Protein AF-0000000078242959 (afdb_homodimer)

Organism: Caenorhabditis remanei (NCBI:txid31234)

InterPro domains:
  IPR004942 Roadblock/LAMTOR2 domain [PF03259] (4-92)
  IPR004942 Roadblock/LAMTOR2 domain [SM00960] (4-92)
  IPR016561 Dynein light chain roadblock-type 1/2 [PIRSF009998] (2-94)

Nearest PDB structures (foldseek):
  8j07-assembly1_q5  TM=9.294E-01  e=7.073E-11  Homo sapiens
  3l9k-assembly5_A  TM=9.327E-01  e=2.445E-10  Drosophila melanogaster
  3l7h-assembly1_A  TM=9.507E-01  e=4.545E-10  Drosophila melanogaster
  1y4o-assembly1_B  TM=8.681E-01  e=9.457E-10  Mus musculus
  2hz5-assembly2_B  TM=9.346E-01  e=8.522E-09  Homo sapiens

Sequence (190 aa):
MSDFEETIRRLQSEKGVVGIIVVDSAGRVIHSTIDSDATQSHTAFLQQLCEKTKTSIRELDSSNDLTFLRLRTKKNEIMIAPDKDHVIMVIKDLSMSDFEETIRRLQSEKGVVGIIVVDSAGRVIHSTIDSDATQSHTAFLQQLCEKTKTSIRELDSSNDLTFLRLRTKKNEIMIAPDKDHVIMVIKDLS

Solvent-accessible surface area (backbone atoms only — not comparable to full-atom values): 10123 Å² total; per-residue (Å²): 126,51,74,65,53,51,51,50,51,54,52,57,69,37,86,47,43,69,34,42,37,30,24,36,77,86,66,49,77,77,44,63,70,53,56,70,68,62,46,55,67,49,44,59,57,51,50,50,52,50,50,51,52,39,51,52,43,28,72,76,34,75,89,42,44,61,52,35,38,37,41,30,38,78,56,36,33,38,38,37,36,61,40,102,64,30,35,42,35,39,34,25,48,68,118,127,52,75,65,54,50,50,51,51,55,53,56,68,38,86,47,42,71,33,43,38,30,25,36,76,86,68,48,77,77,43,64,70,52,56,67,67,61,47,55,67,49,44,59,57,51,50,50,51,51,52,53,52,39,50,52,43,27,71,77,34,75,89,43,43,63,51,36,38,36,41,30,39,77,55,34,34,39,37,37,36,62,43,99,62,29,33,41,37,40,34,26,48,66,120

pLDDT: mean 93.48, std 4.85, range [61.94, 97.88]

Secondary structure (DSSP, 8-state):
--HHHHHHHHHHHSTTEEEEEEEETTS-EEEESS-HHHHHHHHHHHHHHHHHHHHHHHHH-TT--EEEEEEEESSEEEEEEEETTEEEEEEEE--/--HHHHHHHHHHHSTTEEEEEEEETTS-EEEESS-HHHHHHHHHHHHHHHHHHHHHHHHH-TT--EEEEEEEESSEEEEEEEETTEEEEEEEE--

Radius of gyration: 17.24 Å; Cα contacts (8 Å, |Δi|>4): 331; chains: 2; bounding box: 28×46×46 Å

Foldseek 3Di:
DDPVVVVVVVLCPDAQWDKKWKAWPVQHTPDIPDDPVVRVVCRPVVSVVQVVVQVVQCVVPVPDGDAKDWDDDPFWIWIWGDDPTMIMIIIGGPD/DDPVVVVVVVLCPDAQWDKKWKAWPVQHTPDIPDDPVVRVVPRPVVSVVQVVVQVVQCVVPVPDGDAKDWDDDPFWIWIWGDDPTMIMIIIGGPD

Structure (mmCIF, N/CA/C/O backbone):
data_AF-0000000078242959-model_v1
#
loop_
_entity.id
_entity.type
_entity.pdbx_description
1 polymer 'Roadblock/LAMTOR2 domain-containing protein'
#
loop_
_atom_site.group_PDB
_atom_site.id
_atom_site.type_symbol
_atom_site.label_atom_id
_atom_site.label_alt_id
_atom_site.label_comp_id
_atom_site.label_asym_id
_atom_site.label_entity_id
_atom_site.label_seq_id
_atom_site.pdbx_PDB_ins_code
_atom_site.Cartn_x
_atom_site.Cartn_y
_atom_site.Cartn_z
_atom_site.occupancy
_atom_site.B_iso_or_equiv
_atom_site.auth_seq_id
_atom_site.auth_comp_id
_atom_site.auth_asym_id
_atom_site.auth_atom_id
_atom_site.pdbx_PDB_model_num
ATOM 1 N N . MET A 1 1 ? 10.078 -18.031 -25.438 1 62.94 1 MET A N 1
ATOM 2 C CA . MET A 1 1 ? 9.594 -17.562 -24.141 1 62.94 1 MET A CA 1
ATOM 3 C C . MET A 1 1 ? 9.039 -16.141 -24.25 1 62.94 1 MET A C 1
ATOM 5 O O . MET A 1 1 ? 9.672 -15.273 -24.844 1 62.94 1 MET A O 1
ATOM 9 N N . SER A 1 2 ? 7.887 -15.984 -24 1 84.56 2 SER A N 1
ATOM 10 C CA . SER A 1 2 ? 7.246 -14.68 -24.156 1 84.56 2 SER A CA 1
ATOM 11 C C . SER A 1 2 ? 7.832 -13.656 -23.188 1 84.56 2 SER A C 1
ATOM 13 O O . SER A 1 2 ? 8.516 -14.016 -22.219 1 84.56 2 SER A O 1
ATOM 15 N N . ASP A 1 3 ? 7.777 -12.461 -23.672 1 87.94 3 ASP A N 1
ATOM 16 C CA . ASP A 1 3 ? 8.211 -11.359 -22.828 1 87.94 3 ASP A CA 1
ATOM 17 C C . ASP A 1 3 ? 7.637 -11.484 -21.422 1 87.94 3 ASP A C 1
ATOM 19 O O . ASP A 1 3 ? 8.305 -11.172 -20.438 1 87.94 3 ASP A O 1
ATOM 23 N N . PHE A 1 4 ? 6.496 -12.109 -21.359 1 85.38 4 PHE A N 1
ATOM 24 C CA . PHE A 1 4 ? 5.82 -12.312 -20.094 1 85.38 4 PHE A 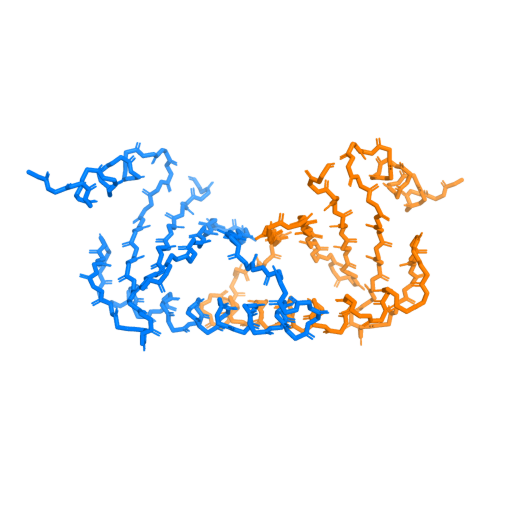CA 1
ATOM 25 C C . PHE A 1 4 ? 6.551 -13.344 -19.234 1 85.38 4 PHE A C 1
ATOM 27 O O . PHE A 1 4 ? 6.832 -13.102 -18.062 1 85.38 4 PHE A O 1
ATOM 34 N N . GLU A 1 5 ? 6.965 -14.422 -19.828 1 89.44 5 GLU A N 1
ATOM 35 C CA . GLU A 1 5 ? 7.664 -15.5 -19.125 1 89.44 5 GLU A CA 1
ATOM 36 C C . GLU A 1 5 ? 9.023 -15.031 -18.625 1 89.44 5 GLU A C 1
ATOM 38 O O . GLU A 1 5 ? 9.453 -15.406 -17.531 1 89.44 5 GLU A O 1
ATOM 43 N N . GLU A 1 6 ? 9.578 -14.211 -19.453 1 90.69 6 GLU A N 1
ATOM 44 C CA . GLU A 1 6 ? 10.898 -13.703 -19.062 1 90.69 6 GLU A CA 1
ATOM 45 C C . GLU A 1 6 ? 10.805 -12.781 -17.859 1 90.69 6 GLU A C 1
ATOM 47 O O . GLU A 1 6 ? 11.648 -12.844 -16.953 1 90.69 6 GLU A O 1
ATOM 52 N N . THR A 1 7 ? 9.773 -11.984 -17.891 1 89.81 7 THR A N 1
ATOM 53 C CA . THR A 1 7 ? 9.562 -11.086 -16.766 1 89.81 7 THR A CA 1
ATOM 54 C C . THR A 1 7 ? 9.305 -11.883 -15.484 1 89.81 7 THR A C 1
ATOM 56 O O . THR A 1 7 ? 9.875 -11.578 -14.43 1 89.81 7 THR A O 1
ATOM 59 N N . ILE A 1 8 ? 8.57 -12.906 -15.555 1 92.38 8 ILE A N 1
ATOM 60 C CA . ILE A 1 8 ? 8.242 -13.734 -14.398 1 92.38 8 ILE A CA 1
ATOM 61 C C . ILE A 1 8 ? 9.508 -14.422 -13.883 1 92.38 8 ILE A C 1
ATOM 63 O O . ILE A 1 8 ? 9.742 -14.477 -12.672 1 92.38 8 ILE A O 1
ATOM 67 N N . ARG A 1 9 ? 10.258 -14.883 -14.883 1 92.56 9 ARG A N 1
ATOM 68 C CA . ARG A 1 9 ? 11.492 -15.562 -14.508 1 92.56 9 ARG A CA 1
ATOM 69 C C . ARG A 1 9 ? 12.438 -14.617 -13.781 1 92.56 9 ARG A C 1
ATOM 71 O O . ARG A 1 9 ? 13.062 -15 -12.781 1 92.56 9 ARG A O 1
ATOM 78 N N . ARG A 1 10 ? 12.477 -13.445 -14.305 1 94.31 10 ARG A N 1
ATOM 79 C CA . ARG A 1 10 ? 13.32 -12.438 -13.68 1 94.31 10 ARG A CA 1
ATOM 80 C C . ARG A 1 10 ? 12.859 -12.141 -12.258 1 94.31 10 ARG A C 1
ATOM 82 O O . ARG A 1 10 ? 13.672 -12.078 -11.328 1 94.31 10 ARG A O 1
ATOM 89 N N . LEU A 1 11 ? 11.57 -12.016 -12.102 1 94.38 11 LEU A N 1
ATOM 90 C CA . LEU A 1 11 ? 11.008 -11.711 -10.789 1 94.38 11 LEU A CA 1
ATOM 91 C C . LEU A 1 11 ? 11.227 -12.875 -9.82 1 94.38 11 LEU A C 1
ATOM 93 O O . LEU A 1 11 ? 11.516 -12.656 -8.641 1 94.38 11 LEU A O 1
ATOM 97 N N . GLN A 1 12 ? 11.141 -14.055 -10.344 1 93.94 12 GLN A N 1
ATOM 98 C CA . GLN A 1 12 ? 11.305 -15.25 -9.523 1 93.94 12 GLN A CA 1
ATOM 99 C C . GLN A 1 12 ? 12.742 -15.383 -9.031 1 93.94 12 GLN A C 1
ATOM 101 O O . GLN A 1 12 ? 13 -16.031 -8.016 1 93.94 12 GLN A O 1
ATOM 106 N N . SER A 1 13 ? 13.641 -14.812 -9.797 1 94.94 13 SER A N 1
ATOM 107 C CA . SER A 1 13 ? 15.055 -14.945 -9.461 1 94.94 13 SER A CA 1
ATOM 108 C C . SER A 1 13 ? 15.469 -13.938 -8.398 1 94.94 13 SER A C 1
ATOM 110 O O . SER A 1 13 ? 16.531 -14.062 -7.801 1 94.94 13 SER A O 1
ATOM 112 N N . GLU A 1 14 ? 14.523 -12.992 -8.172 1 94.5 14 GLU A N 1
ATOM 113 C CA . GLU A 1 14 ? 14.812 -11.984 -7.156 1 94.5 14 GLU A CA 1
ATOM 114 C C . GLU A 1 14 ? 14.859 -12.609 -5.766 1 94.5 14 GLU A C 1
ATOM 116 O O . GLU A 1 14 ? 14.047 -13.484 -5.441 1 94.5 14 GLU A O 1
ATOM 121 N N . LYS A 1 15 ? 15.789 -12.148 -5 1 93.56 15 LYS A N 1
ATOM 122 C CA . LYS A 1 15 ? 15.969 -12.656 -3.639 1 93.56 15 LYS A CA 1
ATOM 123 C C . LYS A 1 15 ? 14.703 -12.445 -2.811 1 93.56 15 LYS A C 1
ATOM 125 O O . LYS A 1 15 ? 14.125 -11.359 -2.812 1 93.56 15 LYS A O 1
ATOM 130 N N . GLY A 1 16 ? 14.312 -13.555 -2.156 1 95.81 16 GLY A N 1
ATOM 131 C CA . GLY A 1 16 ? 13.227 -13.461 -1.196 1 95.81 16 GLY A CA 1
ATOM 132 C C . GLY A 1 16 ? 11.859 -13.664 -1.824 1 95.81 16 GLY A C 1
ATOM 133 O O . GLY A 1 16 ? 10.852 -13.781 -1.117 1 95.81 16 GLY A O 1
ATOM 134 N N . VAL A 1 17 ? 11.82 -13.727 -3.148 1 96.94 17 VAL A N 1
ATOM 135 C CA . VAL A 1 17 ? 10.547 -13.914 -3.83 1 96.94 17 VAL A CA 1
ATOM 136 C C . VAL A 1 17 ? 10.07 -15.359 -3.648 1 96.94 17 VAL A C 1
ATOM 138 O O . VAL A 1 17 ? 10.789 -16.297 -3.984 1 96.94 17 VAL A O 1
ATOM 141 N N . VAL A 1 18 ? 8.797 -15.461 -3.156 1 95.31 18 VAL A N 1
ATOM 142 C CA . VAL A 1 18 ? 8.281 -16.812 -2.91 1 95.31 18 VAL A CA 1
ATOM 143 C C . VAL A 1 18 ? 7.027 -17.047 -3.744 1 95.31 18 VAL A C 1
ATOM 145 O O . VAL A 1 18 ? 6.508 -18.156 -3.795 1 95.31 18 VAL A O 1
ATOM 148 N N . GLY A 1 19 ? 6.539 -16 -4.375 1 96.56 19 GLY A N 1
ATOM 149 C CA . GLY A 1 19 ? 5.324 -16.188 -5.156 1 96.56 19 GLY A CA 1
ATOM 150 C C . GLY A 1 19 ? 5.031 -15.016 -6.082 1 96.56 19 GLY A C 1
ATOM 151 O O . GLY A 1 19 ? 5.285 -13.859 -5.738 1 96.56 19 GLY A O 1
ATOM 152 N N . ILE A 1 20 ? 4.527 -15.328 -7.223 1 97.69 20 ILE A N 1
ATOM 153 C CA . ILE A 1 20 ? 4.07 -14.359 -8.219 1 97.69 20 ILE A CA 1
ATOM 154 C C . ILE A 1 20 ? 2.662 -14.719 -8.68 1 97.69 20 ILE A C 1
ATOM 156 O O . ILE A 1 20 ? 2.395 -15.867 -9.039 1 97.69 20 ILE A O 1
ATOM 160 N N . ILE A 1 21 ? 1.791 -13.789 -8.633 1 97.31 21 ILE A N 1
ATOM 161 C CA . ILE A 1 21 ? 0.423 -13.961 -9.109 1 97.31 21 ILE A CA 1
ATOM 162 C C . ILE A 1 21 ? 0.083 -12.867 -10.117 1 97.31 21 ILE A C 1
ATOM 164 O O . ILE A 1 21 ? 0.386 -11.695 -9.891 1 97.31 21 ILE A O 1
ATOM 168 N N . VAL A 1 22 ? -0.48 -13.289 -11.203 1 96.62 22 VAL A N 1
ATOM 169 C CA . VAL A 1 22 ? -0.961 -12.344 -12.203 1 96.62 22 VAL A CA 1
ATOM 170 C C . VAL A 1 22 ? -2.467 -12.516 -12.398 1 96.62 22 VAL A C 1
ATOM 172 O O . VAL A 1 22 ? -2.947 -13.625 -12.648 1 96.62 22 VAL A O 1
ATOM 175 N N . VAL A 1 23 ? -3.15 -11.422 -12.227 1 96.06 23 VAL A N 1
ATOM 176 C CA . VAL A 1 23 ? -4.602 -11.453 -12.383 1 96.06 23 VAL A CA 1
ATOM 177 C C . VAL A 1 23 ? -5.023 -10.469 -13.469 1 96.06 23 VAL A C 1
ATOM 179 O O . VAL A 1 23 ? -4.336 -9.477 -13.719 1 96.06 23 VAL A O 1
ATOM 182 N N . ASP A 1 24 ? -6.07 -10.773 -14.094 1 94.19 24 ASP A N 1
ATOM 183 C CA . ASP A 1 24 ? -6.582 -9.844 -15.102 1 94.19 24 ASP A CA 1
ATOM 184 C C . ASP A 1 24 ? -7.465 -8.773 -14.461 1 94.19 24 ASP A C 1
ATOM 186 O O . ASP A 1 24 ? -7.59 -8.719 -13.234 1 94.19 24 ASP A O 1
ATOM 190 N N . SER A 1 25 ? -8.031 -7.898 -15.281 1 88.38 25 SER A N 1
ATOM 191 C CA . SER A 1 25 ? -8.805 -6.754 -14.805 1 88.38 25 SER A CA 1
ATOM 192 C C . SER A 1 25 ? -10.07 -7.199 -14.086 1 88.38 25 SER A C 1
ATOM 194 O O . SER A 1 25 ? -10.633 -6.457 -13.281 1 88.38 25 SER A O 1
ATOM 196 N N . ALA A 1 26 ? -10.477 -8.438 -14.328 1 87.88 26 ALA A N 1
ATOM 197 C CA . ALA A 1 26 ? -11.688 -8.961 -13.703 1 87.88 26 ALA A CA 1
ATOM 198 C C . ALA A 1 26 ? -11.359 -9.703 -12.414 1 87.88 26 ALA A C 1
ATOM 200 O O . ALA A 1 26 ? -12.266 -10.172 -11.711 1 87.88 26 ALA A O 1
ATOM 201 N N . GLY A 1 27 ? -10.094 -9.852 -12.109 1 88.88 27 GLY A N 1
ATOM 202 C CA . GLY A 1 27 ? -9.68 -10.539 -10.891 1 88.88 27 GLY A CA 1
ATOM 203 C C . GLY A 1 27 ? -9.438 -12.023 -11.094 1 88.88 27 GLY A C 1
ATOM 204 O O . GLY A 1 27 ? -9.211 -12.758 -10.125 1 88.88 27 GLY A O 1
ATOM 205 N N . ARG A 1 28 ? -9.43 -12.492 -12.367 1 94.5 28 ARG A N 1
ATOM 206 C CA . ARG A 1 28 ? -9.148 -13.898 -12.641 1 94.5 28 ARG A CA 1
ATOM 207 C C . ARG A 1 28 ? -7.648 -14.164 -12.695 1 94.5 28 ARG A C 1
ATOM 209 O O . ARG A 1 28 ? -6.906 -13.406 -13.328 1 94.5 28 ARG A O 1
ATOM 216 N N . VAL A 1 29 ? -7.289 -15.203 -12.102 1 96.19 29 VAL A N 1
ATOM 217 C CA . VAL A 1 29 ? -5.871 -15.547 -12.062 1 96.19 29 VAL A CA 1
ATOM 218 C C . VAL A 1 29 ? -5.422 -16.078 -13.422 1 96.19 29 VAL A C 1
ATOM 220 O O . VAL A 1 29 ? -5.988 -17.047 -13.93 1 96.19 29 VAL A O 1
ATOM 223 N N . ILE A 1 30 ? -4.422 -15.461 -13.953 1 94.69 30 ILE A N 1
ATOM 224 C CA . ILE A 1 30 ? -3.854 -15.836 -15.242 1 94.69 30 ILE A CA 1
ATOM 225 C C . ILE A 1 30 ? -2.613 -16.703 -15.023 1 94.69 30 ILE A C 1
ATOM 227 O O . ILE A 1 30 ? -2.287 -17.547 -15.859 1 94.69 30 ILE A O 1
ATOM 231 N N . HIS A 1 31 ? -1.883 -16.312 -13.992 1 94.56 31 HIS A N 1
ATOM 232 C CA . HIS A 1 31 ? -0.636 -17.016 -13.688 1 94.56 31 HIS A CA 1
ATOM 233 C C . HIS A 1 31 ? -0.357 -17.016 -12.188 1 94.56 31 HIS A C 1
ATOM 235 O O . HIS A 1 31 ? -0.655 -16.031 -11.492 1 94.56 31 HIS A O 1
ATOM 241 N N . SER A 1 32 ? 0.147 -18.062 -11.727 1 96.56 32 SER A N 1
ATOM 242 C CA . SER A 1 32 ? 0.554 -18.172 -10.328 1 96.56 32 SER A CA 1
ATOM 243 C C . SER A 1 32 ? 1.721 -19.141 -10.164 1 96.56 32 SER A C 1
ATOM 245 O O . SER A 1 32 ? 1.75 -20.188 -10.797 1 96.56 32 SER A O 1
ATOM 247 N N . THR A 1 33 ? 2.648 -18.75 -9.375 1 96.06 33 THR A N 1
ATOM 248 C CA . THR A 1 33 ? 3.793 -19.625 -9.156 1 96.06 33 THR A CA 1
ATOM 249 C C . THR A 1 33 ? 3.643 -20.375 -7.836 1 96.06 33 THR A C 1
ATOM 251 O O . THR A 1 33 ? 4.543 -21.125 -7.438 1 96.06 33 THR A O 1
ATOM 254 N N . ILE A 1 34 ? 2.539 -20.188 -7.133 1 94.31 34 ILE A N 1
ATOM 255 C CA . ILE A 1 34 ? 2.303 -20.859 -5.859 1 94.31 34 ILE A CA 1
ATOM 256 C C . ILE A 1 34 ? 1.035 -21.703 -5.945 1 94.31 34 ILE A C 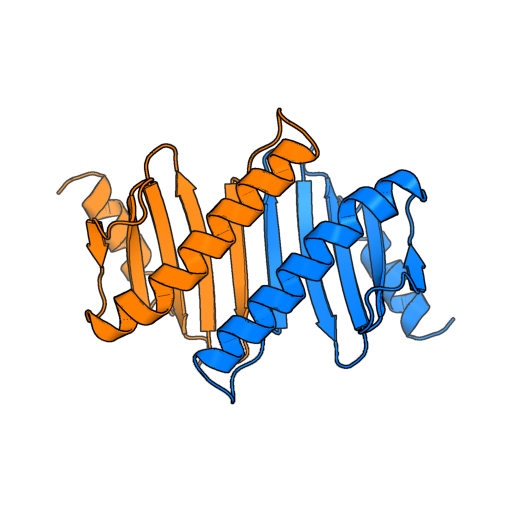1
ATOM 258 O O . ILE A 1 34 ? 0.345 -21.688 -6.969 1 94.31 34 ILE A O 1
ATOM 262 N N . ASP A 1 35 ? 0.777 -22.422 -4.938 1 94.62 35 ASP A N 1
ATOM 263 C CA . ASP A 1 35 ? -0.342 -23.359 -5 1 94.62 35 ASP A CA 1
ATOM 264 C C . ASP A 1 35 ? -1.678 -22.609 -4.957 1 94.62 35 ASP A C 1
ATOM 266 O O . ASP A 1 35 ? -1.723 -21.422 -4.66 1 94.62 35 ASP A O 1
ATOM 270 N N . SER A 1 36 ? -2.762 -23.281 -5.211 1 94.19 36 SER A N 1
ATOM 271 C CA . SER A 1 36 ? -4.086 -22.703 -5.406 1 94.19 36 SER A CA 1
ATOM 272 C C . SER A 1 36 ? -4.621 -22.094 -4.109 1 94.19 36 SER A C 1
ATOM 274 O O . SER A 1 36 ? -5.258 -21.047 -4.129 1 94.19 36 SER A O 1
ATOM 276 N N . ASP A 1 37 ? -4.305 -22.734 -3.018 1 92.44 37 ASP A N 1
ATOM 277 C CA . ASP A 1 37 ? -4.797 -22.219 -1.74 1 92.44 37 ASP A CA 1
ATOM 278 C C . ASP A 1 37 ? -4.141 -20.891 -1.393 1 92.44 37 ASP A C 1
ATOM 280 O O . ASP A 1 37 ? -4.828 -19.938 -1.022 1 92.44 37 ASP A O 1
ATOM 284 N N . ALA A 1 38 ? -2.855 -20.859 -1.546 1 91 38 ALA A N 1
ATOM 285 C CA . ALA A 1 38 ? -2.119 -19.625 -1.284 1 91 38 ALA A CA 1
ATOM 286 C C . ALA A 1 38 ? -2.514 -18.531 -2.271 1 91 38 ALA A C 1
ATOM 288 O O . ALA A 1 38 ? -2.658 -17.375 -1.893 1 91 38 ALA A O 1
ATOM 289 N N . THR A 1 39 ? -2.744 -18.938 -3.535 1 95.31 39 THR A N 1
ATOM 290 C CA . THR A 1 39 ? -3.172 -18 -4.57 1 95.31 39 THR A CA 1
ATOM 291 C C . THR A 1 39 ? -4.516 -17.375 -4.211 1 95.31 39 THR A C 1
ATOM 293 O O . THR A 1 39 ? -4.664 -16.141 -4.25 1 95.31 39 THR A O 1
ATOM 296 N N . GLN A 1 40 ? -5.418 -18.172 -3.781 1 91.94 40 GLN A N 1
ATOM 297 C CA . GLN A 1 40 ? -6.762 -17.703 -3.461 1 91.94 40 GLN A CA 1
ATOM 298 C C . GLN A 1 40 ? -6.75 -16.812 -2.225 1 91.94 40 GLN A C 1
ATOM 300 O O . GLN A 1 40 ? -7.465 -15.805 -2.174 1 91.94 40 GLN A O 1
ATOM 305 N N . SER A 1 41 ? -5.906 -17.141 -1.283 1 89.12 41 SER A N 1
ATOM 306 C CA . SER A 1 41 ? -5.836 -16.391 -0.037 1 89.12 41 SER A CA 1
ATOM 307 C C . SER A 1 41 ? -5.281 -14.984 -0.272 1 89.12 41 SER A C 1
ATOM 309 O O . SER A 1 41 ? -5.719 -14.023 0.366 1 89.12 41 SER A O 1
ATOM 311 N N . HIS A 1 42 ? -4.383 -14.891 -1.217 1 91.25 42 HIS A N 1
ATOM 312 C CA . HIS A 1 42 ? -3.73 -13.609 -1.456 1 91.25 42 HIS A CA 1
ATOM 313 C C . HIS A 1 42 ? -4.52 -12.766 -2.451 1 91.25 42 HIS A C 1
ATOM 315 O O . HIS A 1 42 ? -4.668 -11.555 -2.266 1 91.25 42 HIS A O 1
ATOM 321 N N . THR A 1 43 ? -5.129 -13.383 -3.393 1 93.56 43 THR A N 1
ATOM 322 C CA . THR A 1 43 ? -5.617 -12.664 -4.566 1 93.56 43 THR A CA 1
ATOM 323 C C . THR A 1 43 ? -6.863 -11.852 -4.227 1 93.56 43 THR A C 1
ATOM 325 O O . THR A 1 43 ? -6.996 -10.703 -4.645 1 93.56 43 THR A O 1
ATOM 328 N N . ALA A 1 44 ? -7.754 -12.445 -3.455 1 89.12 44 ALA A N 1
ATOM 329 C CA . ALA A 1 44 ? -9.047 -11.797 -3.24 1 89.12 44 ALA A CA 1
ATOM 330 C C . ALA A 1 44 ? -8.867 -10.438 -2.574 1 89.12 44 ALA A C 1
ATOM 332 O O . ALA A 1 44 ? -9.328 -9.414 -3.1 1 89.12 44 ALA A O 1
ATOM 333 N N . PHE A 1 45 ? -8.164 -10.383 -1.509 1 90.12 45 PHE A N 1
ATOM 334 C CA . PHE A 1 45 ? -7.984 -9.141 -0.764 1 90.12 45 PHE A CA 1
ATOM 335 C C . PHE A 1 45 ? -7.086 -8.18 -1.527 1 90.12 45 PHE A C 1
ATOM 337 O O . PHE A 1 45 ? -7.391 -6.988 -1.635 1 90.12 45 PHE A O 1
ATOM 344 N N . LEU A 1 46 ? -6.055 -8.688 -2.123 1 94.69 46 LEU A N 1
ATOM 345 C CA . LEU A 1 46 ? -5.082 -7.828 -2.785 1 94.69 46 LEU A CA 1
ATOM 346 C C . LEU A 1 46 ? -5.688 -7.168 -4.02 1 94.69 46 LEU A C 1
ATOM 348 O O . LEU A 1 46 ? -5.398 -6.008 -4.312 1 94.69 46 LEU A O 1
ATOM 352 N N . GLN A 1 47 ? -6.488 -7.938 -4.664 1 93.75 47 GLN A N 1
ATOM 353 C CA . GLN A 1 47 ? -7.188 -7.383 -5.82 1 93.75 47 GLN A CA 1
ATOM 354 C C . GLN A 1 47 ? -8.156 -6.281 -5.402 1 93.75 47 GLN A C 1
ATOM 356 O O . GLN A 1 47 ? -8.234 -5.234 -6.051 1 93.75 47 GLN A O 1
ATOM 361 N N . GLN A 1 48 ? -8.875 -6.59 -4.375 1 93.19 48 GLN A N 1
ATOM 362 C CA . GLN A 1 48 ? -9.812 -5.59 -3.863 1 93.19 48 GLN A CA 1
ATOM 363 C C . GLN A 1 48 ? -9.078 -4.34 -3.389 1 93.19 48 GLN A C 1
ATOM 365 O O . GLN A 1 48 ? -9.508 -3.219 -3.654 1 93.19 48 GLN A O 1
ATOM 370 N N . LEU A 1 49 ? -8.008 -4.527 -2.689 1 94.62 49 LEU A N 1
ATOM 371 C CA . LEU A 1 49 ? -7.188 -3.432 -2.191 1 94.62 49 LEU A CA 1
ATOM 372 C C . LEU A 1 49 ? -6.699 -2.553 -3.338 1 94.62 49 LEU A C 1
ATOM 374 O O . LEU A 1 49 ? -6.816 -1.327 -3.279 1 94.62 49 LEU A O 1
ATOM 378 N N . CYS A 1 50 ? -6.238 -3.152 -4.363 1 95.5 50 CYS A N 1
ATOM 379 C CA . CYS A 1 50 ? -5.73 -2.436 -5.527 1 95.5 50 CYS A CA 1
ATOM 380 C C . CYS A 1 50 ? -6.84 -1.641 -6.207 1 95.5 50 CYS A C 1
ATOM 382 O O . CYS A 1 50 ? -6.66 -0.462 -6.52 1 95.5 50 CYS A O 1
ATOM 384 N N . GLU A 1 51 ? -7.941 -2.285 -6.371 1 93.75 51 GLU A N 1
ATOM 385 C CA . GLU A 1 51 ? -9.062 -1.642 -7.055 1 93.75 51 GLU A CA 1
ATOM 386 C C . GLU A 1 51 ? -9.586 -0.451 -6.254 1 93.75 51 GLU A C 1
ATOM 388 O O . GLU A 1 51 ? -9.852 0.613 -6.82 1 93.75 51 GLU A O 1
ATOM 393 N N . LYS A 1 52 ? -9.742 -0.625 -5.012 1 94.19 52 LYS A N 1
ATOM 394 C CA . LYS A 1 52 ? -10.2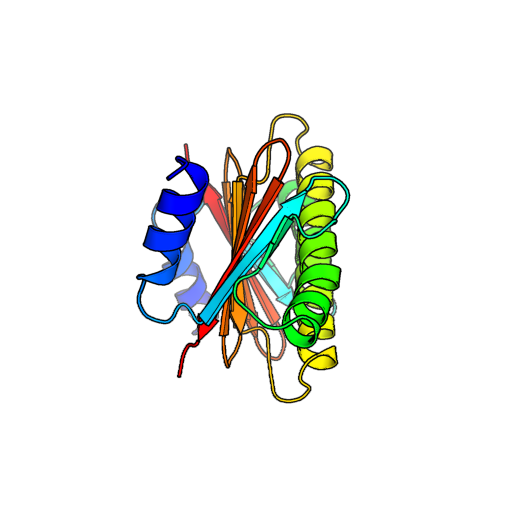11 0.46 -4.156 1 94.19 52 LYS A CA 1
ATOM 395 C C . LYS A 1 52 ? -9.227 1.625 -4.152 1 94.19 52 LYS A C 1
ATOM 397 O O . LYS A 1 52 ? -9.633 2.789 -4.172 1 94.19 52 LYS A O 1
ATOM 402 N N . THR A 1 53 ? -7.945 1.308 -4.043 1 96.12 53 THR A N 1
ATOM 403 C CA . THR A 1 53 ? -6.918 2.342 -4.043 1 96.12 53 THR A CA 1
ATOM 404 C C . THR A 1 53 ? -6.934 3.119 -5.359 1 96.12 53 THR A C 1
ATOM 406 O O . THR A 1 53 ? -6.91 4.352 -5.355 1 96.12 53 THR A O 1
ATOM 409 N N . LYS A 1 54 ? -7.098 2.41 -6.484 1 94.81 54 LYS A N 1
ATOM 410 C CA . LYS A 1 54 ? -7.191 3.049 -7.793 1 94.81 54 LYS A CA 1
ATOM 411 C C . LYS A 1 54 ? -8.375 4.012 -7.852 1 94.81 54 LYS A C 1
ATOM 413 O O . LYS A 1 54 ? -8.227 5.16 -8.281 1 94.81 54 LYS A O 1
ATOM 418 N N . THR A 1 55 ? -9.477 3.492 -7.395 1 94.69 55 THR A N 1
ATOM 419 C CA . THR A 1 55 ? -10.711 4.27 -7.441 1 94.69 55 THR A CA 1
ATOM 420 C C . THR A 1 55 ? -10.586 5.527 -6.586 1 94.69 55 THR A C 1
ATOM 422 O O . THR A 1 55 ? -10.961 6.617 -7.02 1 94.69 55 THR A O 1
ATOM 425 N N . SER A 1 56 ? -10.07 5.367 -5.414 1 94.06 56 SER A N 1
ATOM 426 C CA . SER A 1 56 ? -9.953 6.496 -4.496 1 94.06 56 SER A CA 1
ATOM 427 C C . SER A 1 56 ? -9.016 7.562 -5.047 1 94.06 56 SER A C 1
ATOM 429 O O . SER A 1 56 ? -9.289 8.758 -4.934 1 94.06 56 SER A O 1
ATOM 431 N N . ILE A 1 57 ? -7.938 7.184 -5.641 1 94.38 57 ILE A N 1
ATOM 432 C CA . ILE A 1 57 ? -6.965 8.102 -6.215 1 94.38 57 ILE A CA 1
ATOM 433 C C . ILE A 1 57 ? -7.613 8.898 -7.348 1 94.38 57 ILE A C 1
ATOM 435 O O . ILE A 1 57 ? -7.441 10.117 -7.438 1 94.38 57 ILE A O 1
ATOM 439 N N . ARG A 1 58 ? -8.398 8.211 -8.094 1 94.12 58 ARG A N 1
ATOM 440 C CA . ARG A 1 58 ? -9.031 8.852 -9.242 1 94.12 58 ARG A CA 1
ATOM 441 C C . ARG A 1 58 ? -10.156 9.781 -8.797 1 94.12 58 ARG A C 1
ATOM 443 O O . ARG A 1 58 ? -10.438 10.781 -9.461 1 94.12 58 ARG A O 1
ATOM 450 N N . GLU A 1 59 ? -10.766 9.336 -7.691 1 93.31 59 GLU A N 1
ATOM 451 C CA . GLU A 1 59 ? -11.789 10.203 -7.129 1 93.31 59 GLU A CA 1
ATOM 452 C C . GLU A 1 59 ? -11.195 11.523 -6.641 1 93.31 59 GLU A C 1
ATOM 454 O O . GLU A 1 59 ? -11.836 12.57 -6.738 1 93.31 59 GLU A O 1
ATOM 459 N N . LEU A 1 60 ? -9.977 11.484 -6.109 1 88.75 60 LEU A N 1
ATOM 460 C CA . LEU A 1 60 ? -9.289 12.672 -5.617 1 88.75 60 LEU A CA 1
ATOM 461 C C . LEU A 1 60 ? -8.727 13.492 -6.77 1 88.75 60 LEU A C 1
ATOM 463 O O . LEU A 1 60 ? -8.75 14.727 -6.73 1 88.75 60 LEU A O 1
ATOM 467 N N . ASP A 1 61 ? -8.219 12.805 -7.734 1 92.94 61 ASP A N 1
ATOM 468 C CA . ASP A 1 61 ? -7.637 13.414 -8.922 1 92.94 61 ASP A CA 1
ATOM 469 C C . ASP A 1 61 ? -7.777 12.5 -10.141 1 92.94 61 ASP A C 1
ATOM 471 O O . ASP A 1 61 ? -7.004 11.547 -10.297 1 92.94 61 ASP A O 1
ATOM 475 N N . SER A 1 62 ? -8.703 12.805 -10.992 1 95.25 62 SER A N 1
ATOM 476 C CA . SER A 1 62 ? -9.07 11.953 -12.117 1 95.25 62 SER A CA 1
ATOM 477 C C . SER A 1 62 ? -7.898 11.742 -13.07 1 95.25 62 SER A C 1
ATOM 479 O O . SER A 1 62 ? -7.926 10.844 -13.906 1 95.25 62 SER A O 1
ATOM 481 N N . SER A 1 63 ? -6.828 12.594 -13.023 1 96.06 63 SER A N 1
ATOM 482 C CA . SER A 1 63 ? -5.676 12.461 -13.898 1 96.06 63 SER A CA 1
ATOM 483 C C . SER A 1 63 ? -4.57 11.641 -13.234 1 96.06 63 SER A C 1
ATOM 485 O O . SER A 1 63 ? -3.518 11.406 -13.836 1 96.06 63 SER A O 1
ATOM 487 N N . ASN A 1 64 ? -4.762 11.336 -12.039 1 94.75 64 ASN A N 1
ATOM 488 C CA . ASN A 1 64 ? -3.795 10.57 -11.266 1 94.75 64 ASN A CA 1
ATOM 489 C C . ASN A 1 64 ? -4.109 9.078 -11.305 1 94.75 64 ASN A C 1
ATOM 491 O O . ASN A 1 64 ? -5.266 8.688 -11.484 1 94.75 64 ASN A O 1
ATOM 495 N N . ASP A 1 65 ? -3.076 8.203 -11.258 1 95.62 65 ASP A N 1
ATOM 496 C CA . ASP A 1 65 ? -3.25 6.758 -11.305 1 95.62 65 ASP A CA 1
ATOM 497 C C . ASP A 1 65 ? -2.285 6.055 -10.352 1 95.62 65 ASP A C 1
ATOM 499 O O . ASP A 1 65 ? -1.164 6.523 -10.141 1 95.62 65 ASP A O 1
ATOM 503 N N . LEU A 1 66 ? -2.795 5.004 -9.828 1 96.5 66 LEU A N 1
ATOM 504 C CA . LEU A 1 66 ? -1.911 4.152 -9.039 1 96.5 66 LEU A CA 1
ATOM 505 C C . LEU A 1 66 ? -0.907 3.432 -9.93 1 96.5 66 LEU A C 1
ATOM 507 O O . LEU A 1 66 ? -1.282 2.846 -10.945 1 96.5 66 LEU A O 1
ATOM 511 N N . THR A 1 67 ? 0.398 3.471 -9.555 1 97 67 THR A N 1
ATOM 512 C CA . THR A 1 67 ? 1.4 2.812 -10.383 1 97 67 THR A CA 1
ATOM 513 C C . THR A 1 67 ? 2.059 1.662 -9.633 1 97 67 THR A C 1
ATOM 515 O O . THR A 1 67 ? 2.582 0.729 -10.242 1 97 67 THR A O 1
ATOM 518 N N . PHE A 1 68 ? 1.998 1.772 -8.344 1 97.62 68 PHE A N 1
ATOM 519 C CA . PHE A 1 68 ? 2.672 0.754 -7.547 1 97.62 68 PHE A CA 1
ATOM 520 C C . PHE A 1 68 ? 2.164 0.768 -6.109 1 97.62 68 PHE A C 1
ATOM 522 O O . PHE A 1 68 ? 1.831 1.826 -5.574 1 97.62 68 PHE A O 1
ATOM 529 N N . LEU A 1 69 ? 2.027 -0.413 -5.508 1 97.62 69 LEU A N 1
ATOM 530 C CA . LEU A 1 69 ? 1.653 -0.582 -4.109 1 97.62 69 LEU A CA 1
ATOM 531 C C . LEU A 1 69 ? 2.561 -1.598 -3.422 1 97.62 69 LEU A C 1
ATOM 533 O O . LEU A 1 69 ? 2.834 -2.666 -3.975 1 97.62 69 LEU A O 1
ATOM 537 N N . ARG A 1 70 ? 3.072 -1.213 -2.281 1 97.88 70 ARG A N 1
ATOM 538 C CA . ARG A 1 70 ? 3.938 -2.115 -1.53 1 97.88 70 ARG A CA 1
ATOM 539 C C . ARG A 1 70 ? 3.488 -2.221 -0.077 1 97.88 70 ARG A C 1
ATOM 541 O O . ARG A 1 70 ? 3.283 -1.206 0.591 1 97.88 70 ARG A O 1
ATOM 548 N N . LEU A 1 71 ? 3.23 -3.445 0.339 1 97.62 71 LEU A N 1
ATOM 549 C CA . LEU A 1 71 ? 2.852 -3.744 1.716 1 97.62 71 LEU A CA 1
ATOM 550 C C . LEU A 1 71 ? 3.949 -4.531 2.424 1 97.62 71 LEU A C 1
ATOM 552 O O . LEU A 1 71 ? 4.512 -5.469 1.854 1 97.62 71 LEU A O 1
ATOM 556 N N . ARG A 1 72 ? 4.246 -4.078 3.604 1 97.88 72 ARG A N 1
ATOM 557 C CA . ARG A 1 72 ? 5.164 -4.84 4.441 1 97.88 72 ARG A CA 1
ATOM 558 C C . ARG A 1 72 ? 4.496 -5.266 5.746 1 97.88 72 ARG A C 1
ATOM 560 O O . ARG A 1 72 ? 3.844 -4.457 6.406 1 97.88 72 ARG A O 1
ATOM 567 N N . THR A 1 73 ? 4.508 -6.531 5.941 1 96.88 73 THR A N 1
ATOM 568 C CA . THR A 1 73 ? 4.043 -7.082 7.211 1 96.88 73 THR A CA 1
ATOM 569 C C . THR A 1 73 ? 5.211 -7.609 8.031 1 96.88 73 THR A C 1
ATOM 571 O O . THR A 1 73 ? 6.367 -7.508 7.617 1 96.88 73 THR A O 1
ATOM 574 N N . LYS A 1 74 ? 4.984 -8.156 9.172 1 96 74 LYS A N 1
ATOM 575 C CA . LYS A 1 74 ? 6.027 -8.758 10.008 1 96 74 LYS A CA 1
ATOM 576 C C . LYS A 1 74 ? 6.668 -9.953 9.305 1 96 74 LYS A C 1
ATOM 578 O O . LYS A 1 74 ? 7.832 -10.273 9.547 1 96 74 LYS A O 1
ATOM 583 N N . LYS A 1 75 ? 6.02 -10.516 8.336 1 95.75 75 LYS A N 1
ATOM 584 C CA . LYS A 1 75 ? 6.457 -11.797 7.797 1 95.75 75 LYS A CA 1
ATOM 585 C C . LYS A 1 75 ? 6.773 -11.688 6.309 1 95.75 75 LYS A C 1
ATOM 587 O O . LYS A 1 75 ? 7.676 -12.367 5.809 1 95.75 75 LYS A O 1
ATOM 592 N N . ASN A 1 76 ? 6.066 -10.797 5.613 1 96.19 76 ASN A N 1
ATOM 593 C CA . ASN A 1 76 ? 6.184 -10.742 4.16 1 96.19 76 ASN A CA 1
ATOM 594 C C . ASN A 1 76 ? 6.168 -9.305 3.648 1 96.19 76 ASN A C 1
ATOM 596 O O . ASN A 1 76 ? 5.789 -8.391 4.379 1 96.19 76 ASN A O 1
ATOM 600 N N . GLU A 1 77 ? 6.676 -9.258 2.529 1 97.69 77 GLU A N 1
ATOM 601 C CA . GLU A 1 77 ? 6.457 -8.07 1.708 1 97.69 77 GLU A CA 1
ATOM 602 C C . GLU A 1 77 ? 5.684 -8.414 0.439 1 97.69 77 GLU A C 1
ATOM 604 O O . GLU A 1 77 ? 5.957 -9.422 -0.209 1 97.69 77 GLU A O 1
ATOM 609 N N . ILE A 1 78 ? 4.77 -7.598 0.081 1 97.81 78 ILE A N 1
ATOM 610 C CA . ILE A 1 78 ? 3.969 -7.824 -1.117 1 97.81 78 ILE A CA 1
ATOM 611 C C . ILE A 1 78 ? 4.02 -6.59 -2.016 1 97.81 78 ILE A C 1
ATOM 613 O O . ILE A 1 78 ? 3.814 -5.469 -1.551 1 97.81 78 ILE A O 1
ATOM 617 N N . MET A 1 79 ? 4.297 -6.785 -3.23 1 97.62 79 MET A N 1
ATOM 618 C CA . MET A 1 79 ? 4.352 -5.723 -4.23 1 97.62 79 MET A CA 1
ATOM 619 C C . MET A 1 79 ? 3.271 -5.914 -5.289 1 97.62 79 MET A C 1
ATOM 621 O O . MET A 1 79 ? 3.078 -7.023 -5.789 1 97.62 79 MET A O 1
ATOM 625 N N . ILE A 1 80 ? 2.561 -4.863 -5.555 1 97.81 80 ILE A N 1
ATOM 626 C CA . ILE A 1 80 ? 1.462 -4.898 -6.516 1 97.81 80 ILE A CA 1
ATOM 627 C C . ILE A 1 80 ? 1.685 -3.838 -7.594 1 97.81 80 ILE A C 1
ATOM 629 O O . ILE A 1 80 ? 1.911 -2.666 -7.281 1 97.81 80 ILE A O 1
ATOM 633 N N . ALA A 1 81 ? 1.623 -4.273 -8.781 1 96.31 81 ALA A N 1
ATOM 634 C CA . ALA A 1 81 ? 1.771 -3.373 -9.922 1 96.31 81 ALA A CA 1
ATOM 635 C C . ALA A 1 81 ? 0.609 -3.529 -10.898 1 96.31 81 ALA A C 1
ATOM 637 O O . ALA A 1 81 ? 0.581 -4.473 -11.695 1 96.31 81 ALA A O 1
ATOM 638 N N . PRO A 1 82 ? -0.294 -2.545 -10.797 1 94.62 82 PRO A N 1
ATOM 639 C CA . PRO A 1 82 ? -1.357 -2.568 -11.805 1 94.62 82 PRO A CA 1
ATOM 640 C C . PRO A 1 82 ? -0.861 -2.184 -13.195 1 94.62 82 PRO A C 1
ATOM 642 O O . PRO A 1 82 ? 0.016 -1.325 -13.328 1 94.62 82 PRO A O 1
ATOM 645 N N . ASP A 1 83 ? -1.349 -3.035 -14.172 1 87.06 83 ASP A N 1
ATOM 646 C CA . ASP A 1 83 ? -1.018 -2.736 -15.562 1 87.06 83 ASP A CA 1
ATOM 647 C C . ASP A 1 83 ? -2.25 -2.852 -16.453 1 87.06 83 ASP A C 1
ATOM 649 O O . ASP A 1 83 ? -2.863 -3.918 -16.547 1 87.06 83 ASP A O 1
ATOM 653 N N . LYS A 1 84 ? -2.637 -1.83 -17.172 1 82.31 84 LYS A N 1
ATOM 654 C CA . LYS A 1 84 ? -3.748 -1.717 -18.109 1 82.31 84 LYS A CA 1
ATOM 655 C C . LYS A 1 84 ? -4.715 -2.889 -17.969 1 82.31 84 LYS A C 1
ATOM 657 O O . LYS A 1 84 ? -5.793 -2.744 -17.375 1 82.31 84 LYS A O 1
ATOM 662 N N . ASP A 1 85 ? -4.289 -4.164 -18.266 1 89.44 85 ASP A N 1
ATOM 663 C CA . ASP A 1 85 ? -5.266 -5.246 -18.297 1 89.44 85 ASP A CA 1
ATOM 664 C C . ASP A 1 85 ? -4.934 -6.316 -17.266 1 89.44 85 ASP A C 1
ATOM 666 O O . ASP A 1 85 ? -5.559 -7.379 -17.234 1 89.44 85 ASP A O 1
ATOM 670 N N . HIS A 1 86 ? -3.936 -5.961 -16.406 1 94.06 86 HIS A N 1
ATOM 671 C CA . HIS A 1 86 ? -3.58 -6.977 -15.43 1 94.06 86 HIS A CA 1
ATOM 672 C C . HIS A 1 86 ? -2.916 -6.352 -14.203 1 94.06 86 HIS A C 1
ATOM 674 O O . HIS A 1 86 ? -2.541 -5.176 -14.227 1 94.06 86 HIS A O 1
ATOM 680 N N . VAL A 1 87 ? -2.898 -7.148 -13.156 1 95.25 87 VAL A N 1
ATOM 681 C CA . VAL A 1 87 ? -2.205 -6.781 -11.93 1 95.25 87 VAL A CA 1
ATOM 682 C C . VAL A 1 87 ? -1.195 -7.867 -11.562 1 95.25 87 VAL A C 1
ATOM 684 O O . VAL A 1 87 ? -1.528 -9.055 -11.547 1 95.25 87 VAL A O 1
ATOM 687 N N . ILE A 1 88 ? 0.033 -7.469 -11.422 1 95.75 88 ILE A N 1
ATOM 688 C CA . ILE A 1 88 ? 1.07 -8.391 -10.977 1 95.75 88 ILE A CA 1
ATOM 689 C C . ILE A 1 88 ? 1.295 -8.227 -9.469 1 95.75 88 ILE A C 1
ATOM 691 O O . ILE A 1 88 ? 1.428 -7.105 -8.977 1 95.75 88 ILE A O 1
ATOM 695 N N . MET A 1 89 ? 1.279 -9.344 -8.758 1 97.56 89 MET A N 1
ATOM 696 C CA . MET A 1 89 ? 1.537 -9.375 -7.324 1 97.56 89 MET A CA 1
ATOM 697 C C . MET A 1 89 ? 2.746 -10.25 -7.004 1 97.56 89 MET A C 1
ATOM 699 O O . MET A 1 89 ? 2.793 -11.414 -7.391 1 97.56 89 MET A O 1
ATOM 703 N N . VAL A 1 90 ? 3.686 -9.656 -6.359 1 97.5 90 VAL A N 1
ATOM 704 C CA . VAL A 1 90 ? 4.891 -10.391 -5.984 1 97.5 90 VAL A CA 1
ATOM 705 C C . VAL A 1 90 ? 4.977 -10.508 -4.465 1 97.5 90 VAL A C 1
ATOM 707 O O . VAL A 1 90 ? 4.887 -9.508 -3.752 1 97.5 90 VAL A O 1
ATOM 710 N N . ILE A 1 91 ? 5.113 -11.68 -4.027 1 97.25 91 ILE A N 1
ATOM 711 C CA . ILE A 1 91 ? 5.211 -11.953 -2.596 1 97.25 91 ILE A CA 1
ATOM 712 C C . ILE A 1 91 ? 6.652 -12.289 -2.23 1 97.25 91 ILE A C 1
ATOM 714 O O . ILE A 1 91 ? 7.262 -13.172 -2.842 1 97.25 91 ILE A O 1
ATOM 718 N N . LYS A 1 92 ? 7.172 -11.586 -1.261 1 97.56 92 LYS A N 1
ATOM 719 C CA . LYS A 1 92 ? 8.516 -11.844 -0.756 1 97.56 92 LYS A CA 1
ATOM 720 C C . LYS A 1 92 ? 8.484 -12.258 0.713 1 97.56 92 LYS A C 1
ATOM 722 O O . LYS A 1 92 ? 7.719 -11.695 1.502 1 97.56 92 LYS A O 1
ATOM 727 N N . ASP A 1 93 ? 9.289 -13.188 0.995 1 95.62 93 ASP A N 1
ATOM 728 C CA . ASP A 1 93 ? 9.461 -13.602 2.385 1 95.62 93 ASP A CA 1
ATOM 729 C C . ASP A 1 93 ? 10.539 -12.773 3.076 1 95.62 93 ASP A C 1
ATOM 731 O O . ASP A 1 93 ? 11.602 -12.523 2.502 1 95.62 93 ASP A O 1
ATOM 735 N N . LEU A 1 94 ? 10.266 -12.266 4.211 1 91.62 94 LEU A N 1
ATOM 736 C CA . LEU A 1 94 ? 11.234 -11.453 4.93 1 91.62 94 LEU A CA 1
ATOM 737 C C . LEU A 1 94 ? 12.07 -12.305 5.875 1 91.62 94 LEU A C 1
ATOM 739 O O . LEU A 1 94 ? 13.039 -11.82 6.469 1 91.62 94 LEU A O 1
ATOM 743 N N . SER A 1 95 ? 11.773 -13.555 6.164 1 78.19 95 SER A N 1
ATOM 744 C CA . SER A 1 95 ? 12.586 -14.43 7.004 1 78.19 95 SER A CA 1
ATOM 745 C C . SER A 1 95 ? 13.836 -14.898 6.27 1 78.19 95 SER A C 1
ATOM 747 O O . SER A 1 95 ? 13.867 -14.914 5.039 1 78.19 95 SER A O 1
ATOM 749 N N . MET B 1 1 ? 12.031 19.844 22.562 1 61.94 1 MET B N 1
ATOM 750 C CA . MET B 1 1 ? 11.344 19.266 21.422 1 61.94 1 MET B CA 1
ATOM 751 C C . MET B 1 1 ? 11.109 17.766 21.625 1 61.94 1 MET B C 1
ATOM 753 O O . MET B 1 1 ? 12.016 17.047 22.016 1 61.94 1 MET B O 1
ATOM 757 N N . SER B 1 2 ? 9.969 17.406 21.609 1 83.94 2 SER B N 1
ATOM 758 C CA . SER B 1 2 ? 9.641 16.016 21.891 1 83.94 2 SER B CA 1
ATOM 759 C C . SER B 1 2 ? 10.172 15.094 20.797 1 83.94 2 SER B C 1
ATOM 761 O O . SER B 1 2 ? 10.531 15.555 19.703 1 83.94 2 SER B O 1
ATOM 763 N N . ASP B 1 3 ? 10.477 13.922 21.266 1 87.69 3 ASP B N 1
ATOM 764 C CA . ASP B 1 3 ? 10.914 12.898 20.312 1 87.69 3 ASP B CA 1
ATOM 765 C C . ASP B 1 3 ? 10.016 12.883 19.078 1 87.69 3 ASP B C 1
ATOM 767 O O . ASP B 1 3 ? 10.492 12.672 17.953 1 87.69 3 ASP B O 1
ATOM 771 N N . PHE B 1 4 ? 8.781 13.273 19.297 1 85.06 4 PHE B N 1
ATOM 772 C CA . PHE B 1 4 ? 7.809 13.305 18.203 1 85.06 4 PHE B CA 1
ATOM 773 C C . PHE B 1 4 ? 8.117 14.43 17.234 1 85.06 4 PHE B C 1
ATOM 775 O O . PHE B 1 4 ? 8.164 14.219 16.016 1 85.06 4 PHE B O 1
ATOM 782 N N . GLU B 1 5 ? 8.445 15.586 17.734 1 89.12 5 GLU B N 1
ATOM 783 C CA . GLU B 1 5 ? 8.75 16.766 16.922 1 89.12 5 GLU B CA 1
ATOM 784 C C . GLU B 1 5 ? 10.023 16.547 16.109 1 89.12 5 GLU B C 1
ATOM 786 O O . GLU B 1 5 ? 10.109 16.984 14.953 1 89.12 5 GLU B O 1
ATOM 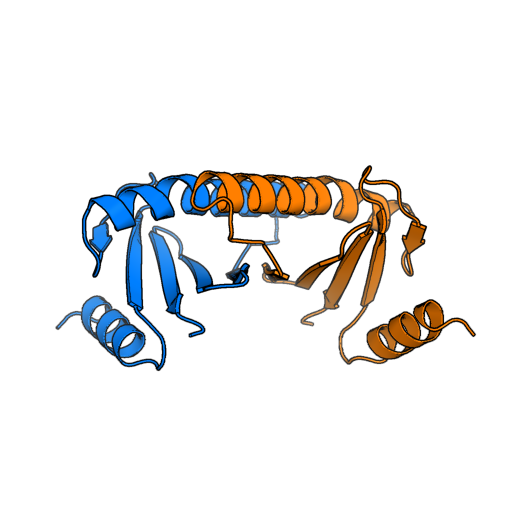791 N N . GLU B 1 6 ? 10.891 15.867 16.766 1 90.62 6 GLU B N 1
ATOM 792 C CA . GLU B 1 6 ? 12.156 15.617 16.078 1 90.62 6 GLU B CA 1
ATOM 793 C C . GLU B 1 6 ? 11.977 14.664 14.898 1 90.62 6 GLU B C 1
ATOM 795 O O . GLU B 1 6 ? 12.562 14.859 13.836 1 90.62 6 GLU B O 1
ATOM 800 N N . THR B 1 7 ? 11.148 13.68 15.156 1 89.62 7 THR B N 1
ATOM 801 C CA . THR B 1 7 ? 10.859 12.734 14.086 1 89.62 7 THR B CA 1
ATOM 802 C C . THR B 1 7 ? 10.172 13.438 12.914 1 89.62 7 THR B C 1
ATOM 804 O O . THR B 1 7 ? 10.539 13.219 11.758 1 89.62 7 THR B O 1
ATOM 807 N N . ILE B 1 8 ? 9.297 14.297 13.172 1 92.31 8 ILE B N 1
ATOM 808 C CA . ILE B 1 8 ? 8.562 15.023 12.141 1 92.31 8 ILE B CA 1
ATOM 809 C C . ILE B 1 8 ? 9.523 15.922 11.367 1 92.31 8 ILE B C 1
ATOM 811 O O . ILE B 1 8 ? 9.461 15.992 10.133 1 92.31 8 ILE B O 1
ATOM 815 N N . ARG B 1 9 ? 10.375 16.547 12.18 1 92.62 9 ARG B N 1
ATOM 816 C CA . ARG B 1 9 ? 11.344 17.438 11.555 1 92.62 9 ARG B CA 1
ATOM 817 C C . ARG B 1 9 ? 12.258 16.688 10.602 1 92.62 9 ARG B C 1
ATOM 819 O O . ARG B 1 9 ? 12.555 17.156 9.508 1 92.62 9 ARG B O 1
ATOM 826 N N . ARG B 1 10 ? 12.633 15.555 11.086 1 94.31 10 ARG B N 1
ATOM 827 C CA . ARG B 1 10 ? 13.5 14.711 10.258 1 94.31 10 ARG B CA 1
ATOM 828 C C . ARG B 1 10 ? 12.789 14.297 8.977 1 94.31 10 ARG B C 1
ATOM 830 O O . ARG B 1 10 ? 13.375 14.367 7.891 1 94.31 10 ARG B O 1
ATOM 837 N N . LEU B 1 11 ? 11.547 13.93 9.109 1 94.25 11 LEU B N 1
ATOM 838 C CA . LEU B 1 11 ? 10.773 13.5 7.953 1 94.25 11 LEU B CA 1
ATOM 839 C C . LEU B 1 11 ? 10.539 14.656 6.988 1 94.25 11 LEU B C 1
ATOM 841 O O . LEU B 1 11 ? 10.586 14.477 5.77 1 94.25 11 LEU B O 1
ATOM 845 N N . GLN B 1 12 ? 10.352 15.812 7.547 1 93.88 12 GLN B N 1
ATOM 846 C CA . GLN B 1 12 ? 10.094 17 6.742 1 93.88 12 GLN B CA 1
ATOM 847 C C . GLN B 1 12 ? 11.336 17.391 5.938 1 93.88 12 GLN B C 1
ATOM 849 O O . GLN B 1 12 ? 11.219 18.062 4.906 1 93.88 12 GLN B O 1
ATOM 854 N N . SER B 1 13 ? 12.477 17.016 6.465 1 94.94 13 SER B N 1
ATOM 855 C CA . SER B 1 13 ? 13.727 17.406 5.824 1 94.94 13 SER B CA 1
ATOM 856 C C . SER B 1 13 ? 14.07 16.469 4.668 1 94.94 13 SER B C 1
ATOM 858 O O . SER B 1 13 ? 14.938 16.781 3.85 1 94.94 13 SER B O 1
ATOM 860 N N . GLU B 1 14 ? 13.289 15.367 4.641 1 94.5 14 GLU B N 1
ATOM 861 C CA . GLU B 1 14 ? 13.531 14.406 3.561 1 94.5 14 GLU B CA 1
ATOM 862 C C . GLU B 1 14 ? 13.141 15 2.207 1 94.5 14 GLU B C 1
ATOM 864 O O . GLU B 1 14 ? 12.133 15.695 2.092 1 94.5 14 GLU B O 1
ATOM 869 N N . LYS B 1 15 ? 13.961 14.703 1.243 1 93.62 15 LYS B N 1
ATOM 870 C CA . LYS B 1 15 ? 13.727 15.203 -0.11 1 93.62 15 LYS B CA 1
ATOM 871 C C . LYS B 1 15 ? 12.367 14.742 -0.636 1 93.62 15 LYS B C 1
ATOM 873 O O . LYS B 1 15 ? 12.023 13.562 -0.533 1 93.62 15 LYS B O 1
ATOM 878 N N . GLY B 1 16 ? 11.625 15.734 -1.162 1 95.81 16 GLY B N 1
ATOM 879 C CA . GLY B 1 16 ? 10.383 15.414 -1.852 1 95.81 16 GLY B CA 1
ATOM 880 C C . GLY B 1 16 ? 9.188 15.375 -0.927 1 95.81 16 GLY B C 1
ATOM 881 O O . GLY B 1 16 ? 8.047 15.297 -1.387 1 95.81 16 GLY B O 1
ATOM 882 N N . VAL B 1 17 ? 9.445 15.461 0.379 1 96.94 17 VAL B N 1
ATOM 883 C CA . VAL B 1 17 ? 8.344 15.422 1.333 1 96.94 17 VAL B CA 1
ATOM 884 C C . VAL B 1 17 ? 7.582 16.75 1.299 1 96.94 17 VAL B C 1
ATOM 886 O O . VAL B 1 17 ? 8.172 17.812 1.48 1 96.94 17 VAL B O 1
ATOM 889 N N . VAL B 1 18 ? 6.242 16.594 1.115 1 95.25 18 VAL B N 1
ATOM 890 C CA . VAL B 1 18 ? 5.449 17.812 1.021 1 95.25 18 VAL B CA 1
ATOM 891 C C . VAL B 1 18 ? 4.391 17.844 2.123 1 95.25 18 VAL B C 1
ATOM 893 O O . VAL B 1 18 ? 3.701 18.844 2.314 1 95.25 18 VAL B O 1
ATOM 896 N N . GLY B 1 19 ? 4.254 16.734 2.822 1 96.56 19 GLY B N 1
ATOM 897 C CA . GLY B 1 19 ? 3.232 16.703 3.859 1 96.56 19 GLY B CA 1
ATOM 898 C C . GLY B 1 19 ? 3.375 15.516 4.801 1 96.56 19 GLY B C 1
ATOM 899 O O . GLY B 1 19 ? 3.746 14.422 4.379 1 96.56 19 GLY B O 1
ATOM 900 N N . ILE B 1 20 ? 3.102 15.758 6.035 1 97.62 20 ILE B N 1
ATOM 901 C CA . ILE B 1 20 ? 3.072 14.742 7.082 1 97.62 20 ILE B CA 1
ATOM 902 C C . ILE B 1 20 ? 1.765 14.844 7.863 1 97.62 20 ILE B C 1
ATOM 904 O O . ILE B 1 20 ? 1.376 15.93 8.297 1 97.62 20 ILE B O 1
ATOM 908 N N . ILE B 1 21 ? 1.093 13.766 7.992 1 97.25 21 ILE B N 1
ATOM 909 C CA . ILE B 1 21 ? -0.139 13.695 8.773 1 97.25 21 ILE B CA 1
ATOM 910 C C . ILE B 1 21 ? -0.033 12.562 9.797 1 97.25 21 ILE B C 1
ATOM 912 O O . ILE B 1 21 ? 0.423 11.469 9.477 1 97.25 21 ILE B O 1
ATOM 916 N N . VAL B 1 22 ? -0.404 12.906 11 1 96.5 22 VAL B N 1
ATOM 917 C CA . VAL B 1 22 ? -0.46 11.914 12.062 1 96.5 22 VAL B CA 1
ATOM 918 C C . VAL B 1 22 ? -1.889 11.797 12.586 1 96.5 22 VAL B C 1
ATOM 920 O O . VAL B 1 22 ? -2.496 12.797 12.977 1 96.5 22 VAL B O 1
ATOM 923 N N . VAL B 1 23 ? -2.377 10.594 12.547 1 95.94 23 VAL B N 1
ATOM 924 C CA . VAL B 1 23 ? -3.734 10.359 13.031 1 95.94 23 VAL B CA 1
ATOM 925 C C . VAL B 1 23 ? -3.711 9.336 14.156 1 95.94 23 VAL B C 1
ATOM 927 O O . VAL B 1 23 ? -2.809 8.492 14.227 1 95.94 23 VAL B O 1
ATOM 930 N N . ASP B 1 24 ? -4.625 9.461 15.008 1 94.06 24 ASP B N 1
ATOM 931 C CA . ASP B 1 24 ? -4.715 8.477 16.078 1 94.06 24 ASP B CA 1
ATOM 932 C C . ASP B 1 24 ? -5.508 7.246 15.641 1 94.06 24 ASP B C 1
ATOM 934 O O . ASP B 1 24 ? -5.895 7.141 14.477 1 94.06 24 ASP B O 1
ATOM 938 N N . SER B 1 25 ? -5.711 6.297 16.547 1 88.12 25 SER B N 1
ATOM 939 C CA . SER B 1 25 ? -6.344 5.02 16.234 1 88.12 25 SER B CA 1
ATOM 940 C C . SER B 1 25 ? -7.801 5.207 15.828 1 88.12 25 SER B C 1
ATOM 942 O O . SER B 1 25 ? -8.383 4.355 15.156 1 88.12 25 SER B O 1
ATOM 944 N N . ALA B 1 26 ? -8.359 6.359 16.188 1 87.75 26 ALA B N 1
ATOM 945 C CA . ALA B 1 26 ? -9.758 6.633 15.867 1 87.75 26 ALA B CA 1
ATOM 946 C C . ALA B 1 26 ? -9.875 7.402 14.555 1 87.75 26 ALA B C 1
ATOM 948 O O . ALA B 1 26 ? -10.984 7.676 14.086 1 87.75 26 ALA B O 1
ATOM 949 N N . GLY B 1 27 ? -8.75 7.773 13.969 1 88.62 27 GLY B N 1
ATOM 950 C CA . GLY B 1 27 ? -8.758 8.492 12.711 1 88.62 27 GLY B CA 1
ATOM 951 C C . GLY B 1 27 ? -8.75 10 12.883 1 88.62 27 GLY B C 1
ATOM 952 O O . GLY B 1 27 ? -8.891 10.742 11.906 1 88.62 27 GLY B O 1
ATOM 953 N N . ARG B 1 28 ? -8.547 10.5 14.125 1 94.44 28 ARG B N 1
ATOM 954 C CA . ARG B 1 28 ? -8.477 11.938 14.367 1 94.44 28 ARG B CA 1
ATOM 955 C C . ARG B 1 28 ? -7.078 12.477 14.086 1 94.44 28 ARG B C 1
ATOM 957 O O . ARG B 1 28 ? -6.086 11.883 14.508 1 94.44 28 ARG B O 1
ATOM 964 N N . VAL B 1 29 ? -7.062 13.547 13.461 1 96.06 29 VAL B N 1
ATOM 965 C CA . VAL B 1 29 ? -5.781 14.148 13.102 1 96.06 29 VAL B CA 1
ATOM 966 C C . VAL B 1 29 ? -5.137 14.773 14.336 1 96.06 29 VAL B C 1
ATOM 968 O O . VAL B 1 29 ? -5.742 15.633 14.992 1 96.06 29 VAL B O 1
ATOM 971 N N . ILE B 1 30 ? -3.951 14.359 14.617 1 94.56 30 ILE B N 1
ATOM 972 C CA . ILE B 1 30 ? -3.182 14.859 15.75 1 94.56 30 ILE B CA 1
ATOM 973 C C . ILE B 1 30 ? -2.213 15.938 15.273 1 94.56 30 ILE B C 1
ATOM 975 O O . ILE B 1 30 ? -1.881 16.859 16.031 1 94.56 30 ILE B O 1
ATOM 979 N N . HIS B 1 31 ? -1.675 15.664 14.102 1 94.5 31 HIS B N 1
ATOM 980 C CA . HIS B 1 31 ? -0.682 16.578 13.539 1 94.5 31 HIS B CA 1
ATOM 981 C C . HIS B 1 31 ? -0.749 16.594 12.016 1 94.5 31 HIS B C 1
ATOM 983 O O . HIS B 1 31 ? -0.994 15.562 11.391 1 94.5 31 HIS B O 1
ATOM 989 N N . SER B 1 32 ? -0.582 17.719 11.484 1 96.44 32 SER B N 1
ATOM 990 C CA . SER B 1 32 ? -0.524 17.875 10.031 1 96.44 32 SER B CA 1
ATOM 991 C C . SER B 1 32 ? 0.373 19.047 9.633 1 96.44 32 SER B C 1
ATOM 993 O O . SER B 1 32 ? 0.346 20.094 10.266 1 96.44 32 SER B O 1
ATOM 995 N N . THR B 1 33 ? 1.149 18.828 8.641 1 96 33 THR B N 1
ATOM 996 C CA . THR B 1 33 ? 2.029 19.891 8.18 1 96 33 THR B CA 1
ATOM 997 C C . THR B 1 33 ? 1.447 20.578 6.953 1 96 33 THR B C 1
ATOM 999 O O . THR B 1 33 ? 2.078 21.469 6.375 1 96 33 THR B O 1
ATOM 1002 N N . ILE B 1 34 ? 0.287 20.172 6.512 1 94.25 34 ILE B N 1
ATOM 1003 C CA . ILE B 1 34 ? -0.35 20.75 5.336 1 94.25 34 ILE B CA 1
ATOM 1004 C C . ILE B 1 34 ? -1.7 21.359 5.727 1 94.25 34 ILE B C 1
ATOM 1006 O O . ILE B 1 34 ? -2.125 21.25 6.879 1 94.25 34 ILE B O 1
ATOM 1010 N N . ASP B 1 35 ? -2.318 21.984 4.816 1 94.62 35 ASP B N 1
ATOM 1011 C CA . ASP B 1 35 ? -3.547 22.703 5.152 1 94.62 35 ASP B CA 1
ATOM 1012 C C . ASP B 1 35 ? -4.695 21.719 5.395 1 94.62 35 ASP B C 1
ATOM 1014 O O . ASP B 1 35 ? -4.586 20.531 5.09 1 94.62 35 ASP B O 1
ATOM 1018 N N . SER B 1 36 ? -5.797 22.188 5.91 1 94.12 36 SER B N 1
ATOM 1019 C CA . SER B 1 36 ? -6.906 21.375 6.391 1 94.12 36 SER B CA 1
ATOM 1020 C C . SER B 1 36 ? -7.602 20.656 5.234 1 94.12 36 SER B C 1
ATOM 1022 O O . SER B 1 36 ? -8.008 19.5 5.375 1 94.12 36 SER B O 1
ATOM 1024 N N . ASP B 1 37 ? -7.668 21.312 4.121 1 92.5 37 ASP B N 1
ATOM 1025 C CA . ASP B 1 37 ? -8.336 20.688 2.977 1 92.5 37 ASP B CA 1
ATOM 1026 C C . ASP B 1 37 ? -7.535 19.5 2.459 1 92.5 37 ASP B C 1
ATOM 1028 O O . ASP B 1 37 ? -8.094 18.422 2.24 1 92.5 37 ASP B O 1
ATOM 1032 N N . ALA B 1 38 ? -6.266 19.703 2.311 1 91.06 38 ALA B N 1
ATOM 1033 C CA . ALA B 1 38 ? -5.391 18.625 1.858 1 91.06 38 ALA B CA 1
ATOM 1034 C C . ALA B 1 38 ? -5.34 17.5 2.885 1 91.06 38 ALA B C 1
ATOM 1036 O O . ALA B 1 38 ? -5.344 16.328 2.52 1 91.06 38 ALA B O 1
ATOM 1037 N N . THR B 1 39 ? -5.348 17.875 4.168 1 95.31 39 THR B N 1
ATOM 1038 C CA . THR B 1 39 ? -5.344 16.891 5.25 1 95.31 39 THR B CA 1
ATOM 1039 C C . THR B 1 39 ? -6.594 16.016 5.188 1 95.31 39 THR B C 1
ATOM 1041 O O . THR B 1 39 ? -6.496 14.789 5.23 1 95.31 39 THR B O 1
ATOM 1044 N N . GLN B 1 40 ? -7.707 16.625 5.004 1 91.88 40 GLN B N 1
ATOM 1045 C CA . GLN B 1 40 ? -8.977 15.906 4.98 1 91.88 40 GLN B CA 1
ATOM 1046 C C . GLN B 1 40 ? -9.078 15.008 3.754 1 91.88 40 GLN B C 1
ATOM 1048 O O . GLN B 1 40 ? -9.578 13.883 3.842 1 91.88 40 GLN B O 1
ATOM 1053 N N . SER B 1 41 ? -8.539 15.477 2.662 1 89.06 41 SER B N 1
ATOM 1054 C CA . SER B 1 41 ? -8.609 14.727 1.414 1 89.06 41 SER B CA 1
ATOM 1055 C C . SER B 1 41 ? -7.77 13.453 1.484 1 89.06 41 SER B C 1
ATOM 1057 O O . SER B 1 41 ? -8.148 12.422 0.941 1 89.06 41 SER B O 1
ATOM 1059 N N . HIS B 1 42 ? -6.672 13.555 2.201 1 91.31 42 HIS B N 1
ATOM 1060 C CA . HIS B 1 42 ? -5.754 12.422 2.254 1 91.31 42 HIS B CA 1
ATOM 1061 C C . HIS B 1 42 ? -6.125 11.461 3.381 1 91.31 42 HIS B C 1
ATOM 1063 O O . HIS B 1 42 ? -6.074 10.242 3.207 1 91.31 42 HIS B O 1
ATOM 1069 N N . THR B 1 43 ? -6.629 11.969 4.441 1 93.38 43 THR B N 1
ATOM 1070 C CA . THR B 1 43 ? -6.691 11.195 5.672 1 93.38 43 THR B CA 1
ATOM 1071 C C . THR B 1 43 ? -7.82 10.164 5.605 1 93.38 43 THR B C 1
ATOM 1073 O O . THR B 1 43 ? -7.641 9.016 6.012 1 93.38 43 THR B O 1
ATOM 1076 N N . ALA B 1 44 ? -8.945 10.57 5.059 1 88.94 44 ALA B N 1
ATOM 1077 C CA . ALA B 1 44 ? -10.117 9.688 5.129 1 88.94 44 ALA B CA 1
ATOM 1078 C C . ALA B 1 44 ? -9.852 8.367 4.418 1 88.94 44 ALA B C 1
ATOM 1080 O O . ALA B 1 44 ? -9.984 7.297 5.012 1 88.94 44 ALA B O 1
ATOM 1081 N N . PHE B 1 45 ? -9.414 8.406 3.215 1 89.75 45 PHE B N 1
ATOM 1082 C CA . PHE B 1 45 ? -9.18 7.207 2.428 1 89.75 45 PHE B CA 1
ATOM 1083 C C . PHE B 1 45 ? -7.969 6.445 2.949 1 89.75 45 PHE B C 1
ATOM 1085 O O . PHE B 1 45 ? -8.016 5.223 3.1 1 89.75 45 PHE B O 1
ATOM 1092 N N . LEU B 1 46 ? -6.941 7.152 3.312 1 94.62 46 LEU B N 1
ATOM 1093 C CA . LEU B 1 46 ? -5.703 6.5 3.719 1 94.62 46 LEU B CA 1
ATOM 1094 C C . LEU B 1 46 ? -5.883 5.77 5.043 1 94.62 46 LEU B C 1
ATOM 1096 O O . LEU B 1 46 ? -5.328 4.688 5.238 1 94.62 46 LEU B O 1
ATOM 1100 N N . GLN B 1 47 ? -6.645 6.391 5.863 1 93.62 47 GLN B N 1
ATOM 1101 C CA . GLN B 1 47 ? -6.949 5.742 7.137 1 93.62 47 GLN B CA 1
ATOM 1102 C C . GLN B 1 47 ? -7.762 4.469 6.926 1 93.62 47 GLN B C 1
ATOM 1104 O O . GLN B 1 47 ? -7.492 3.443 7.555 1 93.62 47 GLN B O 1
ATOM 1109 N N . GLN B 1 48 ? -8.742 4.605 6.105 1 93.12 48 GLN B N 1
ATOM 1110 C CA . GLN B 1 48 ? -9.57 3.441 5.805 1 93.12 48 GLN B CA 1
ATOM 1111 C C . GLN B 1 48 ? -8.742 2.338 5.152 1 93.12 48 GLN B C 1
ATOM 1113 O O . GLN B 1 48 ? -8.891 1.162 5.492 1 93.12 48 GLN B O 1
ATOM 1118 N N . LEU B 1 49 ? -7.922 2.711 4.23 1 94.5 49 LEU B N 1
ATOM 1119 C CA . LEU B 1 49 ? -7.047 1.772 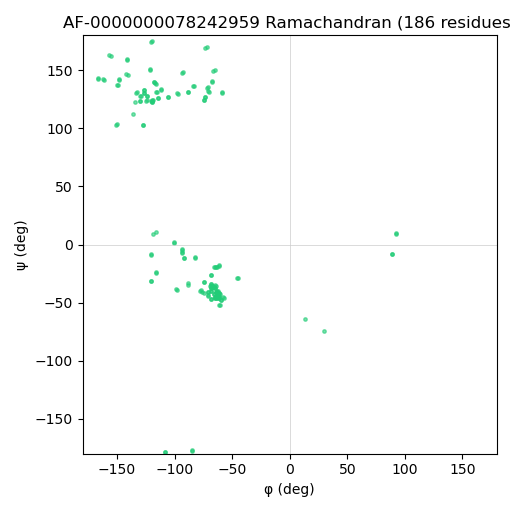3.535 1 94.5 49 LEU B CA 1
ATOM 1120 C C . LEU B 1 49 ? -6.156 1.027 4.523 1 94.5 49 LEU B C 1
ATOM 1122 O O . LEU B 1 49 ? -6.055 -0.2 4.473 1 94.5 49 LEU B O 1
ATOM 1126 N N . CYS B 1 50 ? -5.586 1.729 5.418 1 95.31 50 CYS B N 1
ATOM 1127 C CA . CYS B 1 50 ? -4.703 1.146 6.422 1 95.31 50 CYS B CA 1
ATOM 1128 C C . CYS B 1 50 ? -5.457 0.175 7.316 1 95.31 50 CYS B C 1
ATOM 1130 O O . CYS B 1 50 ? -5 -0.943 7.559 1 95.31 50 CYS B O 1
ATOM 1132 N N . GLU B 1 51 ? -6.598 0.608 7.742 1 93.69 51 GLU B N 1
ATOM 1133 C CA . GLU B 1 51 ? -7.391 -0.218 8.648 1 93.69 51 GLU B CA 1
ATOM 1134 C C . GLU B 1 51 ? -7.848 -1.503 7.965 1 93.69 51 GLU B C 1
ATOM 1136 O O . GLU B 1 51 ? -7.773 -2.584 8.547 1 93.69 51 GLU B O 1
ATOM 1141 N N . LYS B 1 52 ? -8.312 -1.394 6.801 1 94.12 52 LYS B N 1
ATOM 1142 C CA . LYS B 1 52 ? -8.758 -2.568 6.055 1 94.12 52 LYS B CA 1
ATOM 1143 C C . LYS B 1 52 ? -7.598 -3.525 5.797 1 94.12 52 LYS B C 1
ATOM 1145 O O . LYS B 1 52 ? -7.758 -4.742 5.883 1 94.12 52 LYS B O 1
ATOM 1150 N N . THR B 1 53 ? -6.461 -2.979 5.402 1 96.06 53 THR B N 1
ATOM 1151 C CA . THR B 1 53 ? -5.281 -3.799 5.145 1 96.06 53 THR B CA 1
ATOM 1152 C C . THR B 1 53 ? -4.852 -4.539 6.406 1 96.06 53 THR B C 1
ATOM 1154 O O . THR B 1 53 ? -4.598 -5.746 6.371 1 96.06 53 THR B O 1
ATOM 1157 N N . LYS B 1 54 ? -4.879 -3.846 7.551 1 94.62 54 LYS B N 1
ATOM 1158 C CA . LYS B 1 54 ? -4.547 -4.465 8.836 1 94.62 54 LYS B CA 1
ATOM 1159 C C . LYS B 1 54 ? -5.484 -5.629 9.141 1 94.62 54 LYS B C 1
ATOM 1161 O O . LYS B 1 54 ? -5.031 -6.719 9.5 1 94.62 54 LYS B O 1
ATOM 1166 N N . THR B 1 55 ? -6.746 -5.336 8.961 1 94.62 55 THR B N 1
ATOM 1167 C CA . THR B 1 55 ? -7.766 -6.328 9.273 1 94.62 55 THR B CA 1
ATOM 1168 C C . THR B 1 55 ? -7.613 -7.559 8.383 1 94.62 55 THR B C 1
ATOM 1170 O O . THR B 1 55 ? -7.664 -8.695 8.867 1 94.62 55 THR B O 1
ATOM 1173 N N . SER B 1 56 ? -7.414 -7.328 7.133 1 94 56 SER B N 1
ATOM 1174 C CA . SER B 1 56 ? -7.301 -8.438 6.188 1 94 56 SER B CA 1
ATOM 1175 C C . SER B 1 56 ? -6.078 -9.297 6.488 1 94 56 SER B C 1
ATOM 1177 O O . SER B 1 56 ? -6.148 -10.523 6.414 1 94 56 SER B O 1
ATOM 1179 N N . ILE B 1 57 ? -4.984 -8.711 6.812 1 94.25 57 ILE B N 1
ATOM 1180 C CA . ILE B 1 57 ? -3.748 -9.414 7.129 1 94.25 57 ILE B CA 1
ATOM 1181 C C . ILE B 1 57 ? -3.961 -10.297 8.359 1 94.25 57 ILE B C 1
ATOM 1183 O O . ILE B 1 57 ? -3.549 -11.461 8.383 1 94.25 57 ILE B O 1
ATOM 1187 N N . ARG B 1 58 ? -4.672 -9.758 9.281 1 94.06 58 ARG B N 1
ATOM 1188 C CA . ARG B 1 58 ? -4.891 -10.484 10.531 1 94.06 58 ARG B CA 1
ATOM 1189 C C . ARG B 1 58 ? -5.895 -11.617 10.336 1 94.06 58 ARG B C 1
ATOM 1191 O O . ARG B 1 58 ? -5.828 -12.641 11.016 1 94.06 58 ARG B O 1
ATOM 1198 N N . GLU B 1 59 ? -6.812 -11.32 9.414 1 93.25 59 GLU B N 1
ATOM 1199 C CA . GLU B 1 59 ? -7.762 -12.375 9.078 1 93.25 59 GLU B CA 1
ATOM 1200 C C . GLU B 1 59 ? -7.062 -13.57 8.43 1 93.25 59 GLU B C 1
ATOM 1202 O O . GLU B 1 59 ? -7.453 -14.719 8.648 1 93.25 59 GLU B O 1
ATOM 1207 N N . LEU B 1 60 ? -6.016 -13.312 7.645 1 88.69 60 LEU B N 1
ATOM 1208 C CA . LEU B 1 60 ? -5.254 -14.359 6.977 1 88.69 60 LEU B CA 1
ATOM 1209 C C . LEU B 1 60 ? -4.297 -15.039 7.949 1 88.69 60 LEU B C 1
ATOM 1211 O O . LEU B 1 60 ? -4.102 -16.25 7.883 1 88.69 60 LEU B O 1
ATOM 1215 N N . ASP B 1 61 ? -3.717 -14.242 8.781 1 93 61 ASP B N 1
ATOM 1216 C CA . ASP B 1 61 ? -2.775 -14.711 9.797 1 93 61 ASP B CA 1
ATOM 1217 C C . ASP B 1 61 ? -2.807 -13.812 11.031 1 93 61 ASP B C 1
ATOM 1219 O O . ASP B 1 61 ? -2.213 -12.727 11.031 1 93 61 ASP B O 1
ATOM 1223 N N . SER B 1 62 ? -3.438 -14.258 12.078 1 95.25 62 SER B N 1
ATOM 1224 C CA . SER B 1 62 ? -3.699 -13.469 13.273 1 95.25 62 SER B CA 1
ATOM 1225 C C . SER B 1 62 ? -2.398 -13.023 13.938 1 95.25 62 SER B C 1
ATOM 1227 O O . SER B 1 62 ? -2.4 -12.117 14.773 1 95.25 62 SER B O 1
ATOM 1229 N N . SER B 1 63 ? -1.231 -13.672 13.633 1 96.06 63 SER B N 1
ATOM 1230 C CA . SER B 1 63 ? 0.047 -13.297 14.234 1 96.06 63 SER B CA 1
ATOM 1231 C C . SER B 1 63 ? 0.794 -12.297 13.352 1 96.06 63 SER B C 1
ATOM 1233 O O . SER B 1 63 ? 1.89 -11.852 13.703 1 96.06 63 SER B O 1
ATOM 1235 N N . ASN B 1 64 ? 0.283 -12.07 12.227 1 94.75 64 ASN B N 1
ATOM 1236 C CA . ASN B 1 64 ? 0.885 -11.141 11.273 1 94.75 64 ASN B CA 1
ATOM 1237 C C . ASN B 1 64 ? 0.31 -9.734 11.422 1 94.75 64 ASN B C 1
ATOM 1239 O O . ASN B 1 64 ? -0.813 -9.562 11.891 1 94.75 64 ASN B O 1
ATOM 1243 N N . ASP B 1 65 ? 1.122 -8.68 11.141 1 95.62 65 ASP B N 1
ATOM 1244 C CA . ASP B 1 65 ? 0.691 -7.289 11.258 1 95.62 65 ASP B CA 1
ATOM 1245 C C . ASP B 1 65 ? 1.271 -6.438 10.133 1 95.62 65 ASP B C 1
ATOM 1247 O O . ASP B 1 65 ? 2.377 -6.703 9.656 1 95.62 65 ASP B O 1
ATOM 1251 N N . LEU B 1 66 ? 0.469 -5.508 9.781 1 96.5 66 LEU B N 1
ATOM 1252 C CA . LEU B 1 66 ? 0.974 -4.527 8.828 1 96.5 66 LEU B CA 1
ATOM 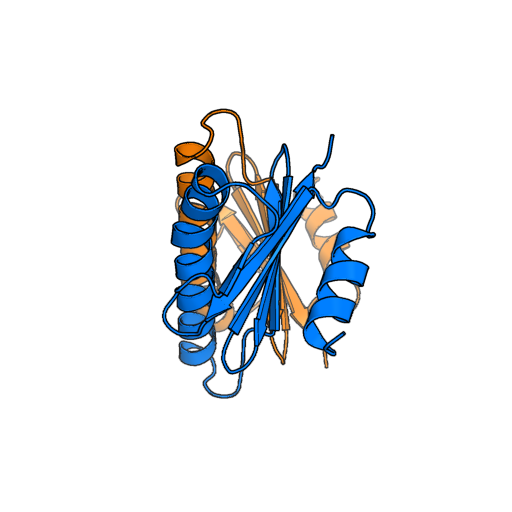1253 C C . LEU B 1 66 ? 2.008 -3.615 9.477 1 96.5 66 LEU B C 1
ATOM 1255 O O . LEU B 1 66 ? 1.779 -3.094 10.57 1 96.5 66 LEU B O 1
ATOM 1259 N N . THR B 1 67 ? 3.178 -3.41 8.812 1 96.94 67 THR B N 1
ATOM 1260 C CA . THR B 1 67 ? 4.207 -2.561 9.406 1 96.94 67 THR B CA 1
ATOM 1261 C C . THR B 1 67 ? 4.445 -1.324 8.539 1 96.94 67 THR B C 1
ATOM 1263 O O . THR B 1 67 ? 4.895 -0.291 9.039 1 96.94 67 THR B O 1
ATOM 1266 N N . PHE B 1 68 ? 4.125 -1.483 7.297 1 97.56 68 PHE B N 1
ATOM 1267 C CA . PHE B 1 68 ? 4.398 -0.376 6.391 1 97.56 68 PHE B CA 1
ATOM 1268 C C . PHE B 1 68 ? 3.586 -0.517 5.109 1 97.56 68 PHE B C 1
ATOM 1270 O O . PHE B 1 68 ? 3.354 -1.631 4.633 1 97.56 68 PHE B O 1
ATOM 1277 N N . LEU B 1 69 ? 3.088 0.599 4.59 1 97.56 69 LEU B N 1
ATOM 1278 C CA . LEU B 1 69 ? 2.379 0.667 3.314 1 97.56 69 LEU B CA 1
ATOM 1279 C C . LEU B 1 69 ? 2.9 1.819 2.463 1 97.56 69 LEU B C 1
ATOM 1281 O O . LEU B 1 69 ? 3.09 2.93 2.963 1 97.56 69 LEU B O 1
ATOM 1285 N N . ARG B 1 70 ? 3.195 1.517 1.227 1 97.81 70 ARG B N 1
ATOM 1286 C CA . ARG B 1 70 ? 3.686 2.549 0.32 1 97.81 70 ARG B CA 1
ATOM 1287 C C . ARG B 1 70 ? 2.914 2.535 -0.996 1 97.81 70 ARG B C 1
ATOM 1289 O O . ARG B 1 70 ? 2.766 1.483 -1.622 1 97.81 70 ARG B O 1
ATOM 1296 N N . LEU B 1 71 ? 2.344 3.678 -1.315 1 97.62 71 LEU B N 1
ATOM 1297 C CA . LEU B 1 71 ? 1.621 3.869 -2.568 1 97.62 71 LEU B CA 1
ATOM 1298 C C . LEU B 1 71 ? 2.369 4.832 -3.484 1 97.62 71 LEU B C 1
ATOM 1300 O O . LEU B 1 71 ? 2.867 5.863 -3.033 1 97.62 71 LEU B O 1
ATOM 1304 N N . ARG B 1 72 ? 2.469 4.422 -4.715 1 97.88 72 ARG B N 1
ATOM 1305 C CA . ARG B 1 72 ? 3.02 5.324 -5.723 1 97.88 72 ARG B CA 1
ATOM 1306 C C . ARG B 1 72 ? 2.01 5.586 -6.832 1 97.88 72 ARG B C 1
ATOM 1308 O O . ARG B 1 72 ? 1.39 4.656 -7.348 1 97.88 72 ARG B O 1
ATOM 1315 N N . THR B 1 73 ? 1.748 6.832 -6.996 1 96.88 73 THR B N 1
A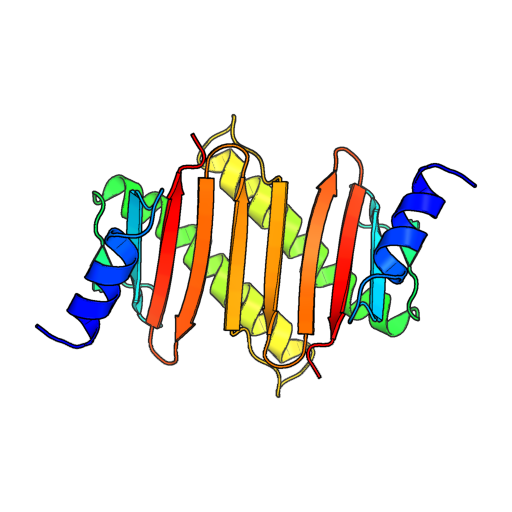TOM 1316 C CA . THR B 1 73 ? 0.912 7.262 -8.109 1 96.88 73 THR B CA 1
ATOM 1317 C C . THR B 1 73 ? 1.747 7.98 -9.164 1 96.88 73 THR B C 1
ATOM 1319 O O . THR B 1 73 ? 2.965 8.102 -9.023 1 96.88 73 THR B O 1
ATOM 1322 N N . LYS B 1 74 ? 1.166 8.469 -10.219 1 96.06 74 LYS B N 1
ATOM 1323 C CA . LYS B 1 74 ? 1.863 9.234 -11.25 1 96.06 74 LYS B CA 1
ATOM 1324 C C . LYS B 1 74 ? 2.406 10.547 -10.68 1 96.06 74 LYS B C 1
ATOM 1326 O O . LYS B 1 74 ? 3.408 11.07 -11.164 1 96.06 74 LYS B O 1
ATOM 1331 N N . LYS B 1 75 ? 1.901 10.992 -9.586 1 95.69 75 LYS B N 1
ATOM 1332 C CA . LYS B 1 75 ? 2.197 12.344 -9.125 1 95.69 75 LYS B CA 1
ATOM 1333 C C . LYS B 1 75 ? 2.859 12.328 -7.746 1 95.69 75 LYS B C 1
ATOM 1335 O O . LYS B 1 75 ? 3.701 13.18 -7.445 1 95.69 75 LYS B O 1
ATOM 1340 N N . ASN B 1 76 ? 2.51 11.344 -6.93 1 96.12 76 ASN B N 1
ATOM 1341 C CA . ASN B 1 76 ? 2.967 11.344 -5.543 1 96.12 76 ASN B CA 1
ATOM 1342 C C . ASN B 1 76 ? 3.322 9.938 -5.07 1 96.12 76 ASN B C 1
ATOM 1344 O O . ASN B 1 76 ? 2.969 8.953 -5.719 1 96.12 76 ASN B O 1
ATOM 1348 N N . GLU B 1 77 ? 4.066 10 -4.086 1 97.69 77 GLU B N 1
ATOM 1349 C CA . GLU B 1 77 ? 4.258 8.805 -3.262 1 97.69 77 GLU B CA 1
ATOM 1350 C C . GLU B 1 77 ? 3.736 9.023 -1.845 1 97.69 77 GLU B C 1
ATOM 1352 O O . GLU B 1 77 ? 3.945 10.086 -1.257 1 97.69 77 GLU B O 1
ATOM 1357 N N . ILE B 1 78 ? 3.098 8.062 -1.313 1 97.81 78 ILE B N 1
ATOM 1358 C CA . ILE B 1 78 ? 2.559 8.156 0.038 1 97.81 78 ILE B CA 1
ATOM 1359 C C . ILE B 1 78 ? 3.041 6.977 0.873 1 97.81 78 ILE B C 1
ATOM 1361 O O . ILE B 1 78 ? 2.949 5.824 0.44 1 97.81 78 ILE B O 1
ATOM 1365 N N . MET B 1 79 ? 3.543 7.242 2.004 1 97.56 79 MET B N 1
ATOM 1366 C CA . MET B 1 79 ? 4.02 6.227 2.938 1 97.56 79 MET B CA 1
ATOM 1367 C C . MET B 1 79 ? 3.191 6.238 4.219 1 97.56 79 MET B C 1
ATOM 1369 O O . MET B 1 79 ? 2.914 7.301 4.777 1 97.56 79 MET B O 1
ATOM 1373 N N . ILE B 1 80 ? 2.766 5.078 4.613 1 97.75 80 ILE B N 1
ATOM 1374 C CA . ILE B 1 80 ? 1.927 4.926 5.797 1 97.75 80 ILE B CA 1
ATOM 1375 C C . ILE B 1 80 ? 2.578 3.947 6.773 1 97.75 80 ILE B C 1
ATOM 1377 O O . ILE B 1 80 ? 2.943 2.834 6.391 1 97.75 80 ILE B O 1
ATOM 1381 N N . ALA B 1 81 ? 2.707 4.391 7.953 1 96.19 81 ALA B N 1
ATOM 1382 C CA . ALA B 1 81 ? 3.273 3.553 9.008 1 96.19 81 ALA B CA 1
ATOM 1383 C C . ALA B 1 81 ? 2.359 3.514 10.227 1 96.19 81 ALA B C 1
ATOM 1385 O O . ALA B 1 81 ? 2.338 4.457 11.023 1 96.19 81 ALA B O 1
ATOM 1386 N N . PRO B 1 82 ? 1.663 2.377 10.32 1 94.44 82 PRO B N 1
ATOM 1387 C CA . PRO B 1 82 ? 0.881 2.225 11.547 1 94.44 82 PRO B CA 1
ATOM 1388 C C . PRO B 1 82 ? 1.753 1.956 12.773 1 94.44 82 PRO B C 1
ATOM 1390 O O . PRO B 1 82 ? 2.773 1.27 12.672 1 94.44 82 PRO B O 1
ATOM 1393 N N . ASP B 1 83 ? 1.398 2.719 13.859 1 87.12 83 ASP B N 1
ATOM 1394 C CA . ASP B 1 83 ? 2.123 2.516 15.109 1 87.12 83 ASP B CA 1
ATOM 1395 C C . ASP B 1 83 ? 1.168 2.477 16.297 1 87.12 83 ASP B C 1
ATOM 1397 O O . ASP B 1 83 ? 0.64 3.512 16.703 1 87.12 83 ASP B O 1
ATOM 1401 N N . LYS B 1 84 ? 1.007 1.331 16.969 1 82.38 84 LYS B N 1
ATOM 1402 C CA . LYS B 1 84 ? 0.205 1.104 18.172 1 82.38 84 LYS B CA 1
ATOM 1403 C C . LYS B 1 84 ? -0.997 2.043 18.219 1 82.38 84 LYS B C 1
ATOM 1405 O O . LYS B 1 84 ? -2.066 1.715 17.703 1 82.38 84 LYS B O 1
ATOM 1410 N N . ASP B 1 85 ? -0.768 3.393 18.531 1 89.12 85 ASP B N 1
ATOM 1411 C CA . ASP B 1 85 ? -1.927 4.246 18.766 1 89.12 85 AS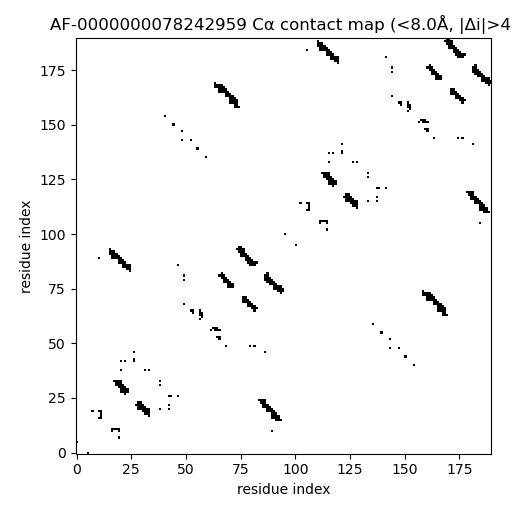P B CA 1
ATOM 1412 C C . ASP B 1 85 ? -2.031 5.344 17.719 1 89.12 85 ASP B C 1
ATOM 1414 O O . ASP B 1 85 ? -2.838 6.266 17.844 1 89.12 85 ASP B O 1
ATOM 1418 N N . HIS B 1 86 ? -1.174 5.168 16.672 1 93.88 86 HIS B N 1
ATOM 1419 C CA . HIS B 1 86 ? -1.236 6.215 15.656 1 93.88 86 HIS B CA 1
ATOM 1420 C C . HIS B 1 86 ? -0.767 5.699 14.305 1 93.88 86 HIS B C 1
ATOM 1422 O O . HIS B 1 86 ? -0.184 4.617 14.211 1 93.88 86 HIS B O 1
ATOM 1428 N N . VAL B 1 87 ? -1.14 6.461 13.312 1 95.12 87 VAL B N 1
ATOM 1429 C CA . VAL B 1 87 ? -0.692 6.207 11.953 1 95.12 87 VAL B CA 1
ATOM 1430 C C . VAL B 1 87 ? -0.013 7.453 11.391 1 95.12 87 VAL B C 1
ATOM 1432 O O . VAL B 1 87 ? -0.554 8.555 11.477 1 95.12 87 VAL B O 1
ATOM 1435 N N . ILE B 1 88 ? 1.194 7.289 10.953 1 95.69 88 ILE B N 1
ATOM 1436 C CA . ILE B 1 88 ? 1.913 8.383 10.305 1 95.69 88 ILE B CA 1
ATOM 1437 C C . ILE B 1 88 ? 1.818 8.234 8.789 1 95.69 88 ILE B C 1
ATOM 1439 O O . ILE B 1 88 ? 2.043 7.148 8.242 1 95.69 88 ILE B O 1
ATOM 1443 N N . MET B 1 89 ? 1.439 9.312 8.125 1 97.56 89 MET B N 1
ATOM 1444 C CA . MET B 1 89 ? 1.354 9.367 6.672 1 97.56 89 MET B CA 1
ATOM 1445 C C . MET B 1 89 ? 2.281 10.438 6.109 1 97.56 89 MET B C 1
ATOM 1447 O O . MET B 1 89 ? 2.199 11.602 6.504 1 97.56 89 MET B O 1
ATOM 1451 N N . VAL B 1 90 ? 3.143 10.016 5.258 1 97.44 90 VAL B N 1
ATOM 1452 C CA . VAL B 1 90 ? 4.078 10.953 4.637 1 97.44 90 VAL B CA 1
ATOM 1453 C C . VAL B 1 90 ? 3.795 11.047 3.141 1 97.44 90 VAL B C 1
ATOM 1455 O O . VAL B 1 90 ? 3.732 10.031 2.443 1 97.44 90 VAL B O 1
ATOM 1458 N N . ILE B 1 91 ? 3.609 12.211 2.705 1 97.25 91 ILE B N 1
ATOM 1459 C CA . ILE B 1 91 ? 3.328 12.469 1.297 1 97.25 91 ILE B CA 1
ATOM 1460 C C . ILE B 1 91 ? 4.562 13.062 0.623 1 97.25 91 ILE B C 1
ATOM 1462 O O . ILE B 1 91 ? 5.121 14.055 1.101 1 97.25 91 ILE B O 1
ATOM 1466 N N . LYS B 1 92 ? 4.98 12.453 -0.456 1 97.56 92 LYS B N 1
ATOM 1467 C CA . LYS B 1 92 ? 6.105 12.945 -1.243 1 97.56 92 LYS B CA 1
ATOM 1468 C C . LYS B 1 92 ? 5.668 13.312 -2.66 1 97.56 92 LYS B C 1
ATOM 1470 O O . LYS B 1 92 ? 4.863 12.602 -3.268 1 97.56 92 LYS B O 1
ATOM 1475 N N . ASP B 1 93 ? 6.199 14.367 -3.096 1 95.5 93 ASP B N 1
ATOM 1476 C CA . ASP B 1 93 ? 5.977 14.773 -4.48 1 95.5 93 ASP B CA 1
ATOM 1477 C C . ASP B 1 93 ? 7.008 14.148 -5.41 1 95.5 93 ASP B C 1
ATOM 1479 O O . ASP B 1 93 ? 8.195 14.102 -5.09 1 95.5 93 ASP B O 1
ATOM 1483 N N . LEU B 1 94 ? 6.59 13.586 -6.465 1 91.5 94 LEU B N 1
ATOM 1484 C CA . LEU B 1 94 ? 7.508 12.945 -7.398 1 91.5 94 LEU B CA 1
ATOM 1485 C C . LEU B 1 94 ? 7.953 13.93 -8.484 1 91.5 94 LEU B C 1
ATOM 1487 O O . LEU B 1 94 ? 8.844 13.617 -9.281 1 91.5 94 LEU B O 1
ATOM 1491 N N . SER B 1 95 ? 7.387 15.102 -8.68 1 77.94 95 SER B N 1
ATOM 1492 C CA . SER B 1 95 ? 7.828 16.094 -9.656 1 77.94 95 SER B CA 1
ATOM 1493 C C . SER B 1 95 ? 9.102 16.797 -9.188 1 77.94 95 SER B C 1
ATOM 1495 O O . SER B 1 95 ? 9.398 16.828 -7.996 1 77.94 95 SER B O 1
#